Protein AF-A0A3A0F6T2-F1 (afdb_monomer_lite)

Foldseek 3Di:
DPPPPPVVVPPVVVVVVVVVVVVVVVVVVVVVVVPPDDDDDDPDPPPDPPDDDDPDPDPPPFDKDFLVVLLVVLVVLLVVLLVLLVVLQDFPPPPPDDDPVRVVVSVLSVLLSVLLNVLSVVLNVLLCVLSVQFGIDGPVLSVLSVVLSVLSSVQSVLSSVCSVPLALVSLLVNLVSSLVSLVSSLVSLVVVLVVCVRGHPPCSVVSVVSSVPSVPRNVQSVVLNVVSVVPSVVSSVSSVVCVVVVVVVVD

Secondary structure (DSSP, 8-state):
--SSSSTTHHHHHHHHHHHHHHHHHHHHHHHHTTSS-S-PPP-------S--PPPPPPP-----EEHHHHHHHHHHHHHHHHHHGGGG--PPTT-SS--GGGHHHHHHHHHHHHHHHHHHHHHHHHHHHHHTTB-EE-HHHHHHHHHHHHHHHHTHHHHHHHHHH-SHHHHHHHHHHHHHHHHHHHHHHHHHHT-GGGBPTT-HHHHHHHTTSTTHHHHHHHHHHHHHHH-HHHHHHHHTTHHHHHHHTT-

Structure (mmCIF, N/CA/C/O backbone):
data_AF-A0A3A0F6T2-F1
#
_entry.id   AF-A0A3A0F6T2-F1
#
loop_
_atom_site.group_PDB
_atom_site.id
_atom_site.type_symbol
_atom_site.label_atom_id
_atom_site.label_alt_id
_atom_site.label_comp_id
_atom_site.label_asym_id
_atom_site.label_entity_id
_atom_site.label_seq_id
_atom_site.pdbx_PDB_ins_code
_atom_site.Cartn_x
_atom_site.Cartn_y
_atom_site.Cartn_z
_atom_site.occupancy
_atom_site.B_iso_or_equiv
_atom_site.auth_seq_id
_atom_site.auth_comp_id
_atom_site.auth_asym_id
_atom_site.auth_atom_id
_atom_site.pdbx_PDB_model_num
ATOM 1 N N . MET A 1 1 ? 4.138 67.083 35.330 1.00 52.91 1 MET A N 1
ATOM 2 C CA . MET A 1 1 ? 2.897 66.978 36.136 1.00 52.91 1 MET A CA 1
ATOM 3 C C . MET A 1 1 ? 2.187 65.631 35.894 1.00 52.91 1 MET A C 1
ATOM 5 O O . MET A 1 1 ? 1.006 65.607 35.595 1.00 52.91 1 MET A O 1
ATOM 9 N N . ALA A 1 2 ? 2.902 64.498 36.003 1.00 49.00 2 ALA A N 1
ATOM 10 C CA . ALA A 1 2 ? 2.393 63.163 35.625 1.00 49.00 2 ALA A CA 1
ATOM 11 C C . ALA A 1 2 ? 2.736 62.047 36.641 1.00 49.00 2 ALA A C 1
ATOM 13 O O . ALA A 1 2 ? 2.619 60.867 36.338 1.00 49.00 2 ALA A O 1
ATOM 14 N N . LEU A 1 3 ? 3.152 62.411 37.862 1.00 49.50 3 LEU A N 1
ATOM 15 C CA . LEU A 1 3 ? 3.566 61.460 38.909 1.00 49.50 3 LEU A CA 1
ATOM 16 C C . LEU A 1 3 ? 2.635 61.427 40.136 1.00 49.50 3 LEU A C 1
ATOM 18 O O . LEU A 1 3 ? 2.851 60.635 41.047 1.00 49.50 3 LEU A O 1
ATOM 22 N N . HIS A 1 4 ? 1.557 62.221 40.146 1.00 48.72 4 HIS A N 1
ATOM 23 C CA . HIS A 1 4 ? 0.607 62.279 41.269 1.00 48.72 4 HIS A CA 1
ATOM 24 C C . HIS A 1 4 ? -0.687 61.463 41.064 1.00 48.72 4 HIS A C 1
ATOM 26 O O . HIS A 1 4 ? -1.431 61.261 42.021 1.00 48.72 4 HIS A O 1
ATOM 32 N N . LEU A 1 5 ? -0.945 60.936 39.856 1.00 48.94 5 LEU A N 1
ATOM 33 C CA . LEU A 1 5 ? -2.201 60.238 39.520 1.00 48.94 5 LEU A CA 1
ATOM 34 C C . LEU A 1 5 ? -2.159 58.703 39.653 1.00 48.94 5 LEU A C 1
ATOM 36 O O . LEU A 1 5 ? -3.209 58.074 39.731 1.00 48.94 5 LEU A O 1
ATOM 40 N N . VAL A 1 6 ? -0.982 58.079 39.775 1.00 52.00 6 VAL A N 1
ATOM 41 C CA . VAL A 1 6 ? -0.875 56.605 39.904 1.00 52.00 6 VAL A CA 1
ATOM 42 C C . VAL A 1 6 ? -1.086 56.124 41.352 1.00 52.00 6 VAL A C 1
ATOM 44 O O . VAL A 1 6 ? -1.427 54.967 41.595 1.00 52.00 6 VAL A O 1
ATOM 47 N N . ARG A 1 7 ? -0.957 57.010 42.349 1.00 49.19 7 ARG A N 1
ATOM 48 C CA . ARG A 1 7 ? -0.995 56.627 43.774 1.00 49.19 7 ARG A CA 1
ATOM 49 C C . ARG A 1 7 ? -2.408 56.484 44.362 1.00 49.19 7 ARG A C 1
ATOM 51 O O . ARG A 1 7 ? -2.554 55.849 45.402 1.00 49.19 7 ARG A O 1
ATOM 58 N N . LEU A 1 8 ? -3.443 57.007 43.696 1.00 52.34 8 LEU A N 1
ATOM 59 C CA . LEU A 1 8 ? -4.833 56.968 44.186 1.00 52.34 8 LEU A CA 1
ATOM 60 C C . LEU A 1 8 ? -5.639 55.755 43.685 1.00 52.34 8 LEU A C 1
ATOM 62 O O . LEU A 1 8 ? -6.598 55.353 44.341 1.00 52.34 8 LEU A O 1
ATOM 66 N N . ALA A 1 9 ? -5.214 55.096 42.601 1.00 53.22 9 ALA A N 1
ATOM 67 C CA . ALA A 1 9 ? -5.887 53.898 42.083 1.00 53.22 9 ALA A CA 1
ATOM 68 C C . ALA A 1 9 ? -5.586 52.620 42.903 1.00 53.22 9 ALA A C 1
ATOM 70 O O . ALA A 1 9 ? -6.411 51.714 42.972 1.00 53.22 9 ALA A O 1
ATOM 71 N N . GLY A 1 10 ? -4.439 52.550 43.592 1.00 49.75 10 GLY A N 1
ATOM 72 C CA . GLY A 1 10 ? -4.011 51.347 44.329 1.00 49.75 10 GLY A CA 1
ATOM 73 C C . GLY A 1 10 ? -4.635 51.150 45.721 1.00 49.75 10 GLY A C 1
ATOM 74 O O . GLY A 1 10 ? -4.514 50.068 46.302 1.00 49.75 10 GLY A O 1
ATOM 75 N N . ALA A 1 11 ? -5.289 52.170 46.285 1.00 57.91 11 ALA A N 1
ATOM 76 C CA . ALA A 1 11 ? -5.855 52.108 47.638 1.00 57.91 11 ALA A CA 1
ATOM 77 C C . ALA A 1 11 ? -7.234 51.415 47.680 1.00 57.91 11 ALA A C 1
ATOM 79 O O . ALA A 1 11 ? -7.534 50.690 48.633 1.00 57.91 11 ALA A O 1
ATOM 80 N N . GLY A 1 12 ? -8.045 51.571 46.626 1.00 58.53 12 GLY A N 1
ATOM 81 C CA . GLY A 1 12 ? -9.390 50.987 46.538 1.00 58.53 12 GLY A CA 1
ATOM 82 C C . GLY A 1 12 ? -9.394 49.458 46.427 1.00 58.53 12 GLY A C 1
ATOM 83 O O . GLY A 1 12 ? -10.209 48.788 47.068 1.00 58.53 12 GLY A O 1
ATOM 84 N N . ASP A 1 13 ? -8.438 48.887 45.692 1.00 60.78 13 ASP A N 1
ATOM 85 C CA . ASP A 1 13 ? -8.367 47.436 45.470 1.00 60.78 13 ASP A CA 1
ATOM 86 C C . ASP A 1 13 ? -7.924 46.655 46.710 1.00 60.78 13 ASP A C 1
ATOM 88 O O . ASP A 1 13 ? -8.434 45.566 46.994 1.00 60.78 13 ASP A O 1
ATOM 92 N N . ARG A 1 14 ? -7.045 47.239 47.532 1.00 62.28 14 ARG A N 1
ATOM 93 C CA . ARG A 1 14 ? -6.587 46.605 48.779 1.00 62.28 14 ARG A CA 1
ATOM 94 C C . ARG A 1 14 ? -7.701 46.524 49.828 1.00 62.28 14 ARG A C 1
ATOM 96 O O . ARG A 1 14 ? -7.760 45.549 50.582 1.00 62.28 14 ARG A O 1
ATOM 103 N N . ALA A 1 15 ? -8.617 47.495 49.852 1.00 64.25 15 ALA A N 1
ATOM 104 C CA . ALA A 1 15 ? -9.786 47.472 50.731 1.00 64.25 15 ALA A CA 1
ATOM 105 C C . ALA A 1 15 ? -10.807 46.400 50.301 1.00 64.25 15 ALA A C 1
ATOM 107 O O . ALA A 1 15 ? -11.293 45.629 51.136 1.00 64.25 15 ALA A O 1
ATOM 108 N N . ARG A 1 16 ? -11.065 46.273 48.990 1.00 64.69 16 ARG A N 1
ATOM 109 C CA . ARG A 1 16 ? -11.985 45.265 48.428 1.00 64.69 16 ARG A CA 1
ATOM 110 C C . ARG A 1 16 ? -11.464 43.833 48.608 1.00 64.69 16 ARG A C 1
ATOM 112 O O . ARG A 1 16 ? -12.246 42.936 48.935 1.00 64.69 16 ARG A O 1
ATOM 119 N N . ALA A 1 17 ? -10.151 43.619 48.494 1.00 66.56 17 ALA A N 1
ATOM 120 C CA . ALA A 1 17 ? -9.524 42.319 48.742 1.00 66.56 17 ALA A CA 1
ATOM 121 C C . ALA A 1 17 ? -9.653 41.870 50.214 1.00 66.56 17 ALA A C 1
ATOM 123 O O . ALA A 1 17 ? -10.010 40.720 50.490 1.00 66.56 17 ALA A O 1
ATOM 124 N N . ARG A 1 18 ? -9.450 42.787 51.174 1.00 66.62 18 ARG A N 1
ATOM 125 C CA . ARG A 1 18 ? -9.579 42.493 52.616 1.00 66.62 18 ARG A CA 1
ATOM 126 C C . ARG A 1 18 ? -11.023 42.185 53.035 1.00 66.62 18 ARG A C 1
ATOM 128 O O . ARG A 1 18 ? -11.233 41.310 53.878 1.00 66.62 18 ARG A O 1
ATOM 135 N N . ALA A 1 19 ? -12.017 42.831 52.421 1.00 67.25 19 ALA A N 1
ATOM 136 C CA . ALA A 1 19 ? -13.433 42.546 52.671 1.00 67.25 19 ALA A CA 1
ATOM 137 C C . ALA A 1 19 ? -13.846 41.141 52.185 1.00 67.25 19 ALA A C 1
ATOM 139 O O . ALA A 1 19 ? -14.509 40.399 52.916 1.00 67.25 19 ALA A O 1
ATOM 140 N N . ARG A 1 20 ? -13.386 40.724 50.994 1.00 67.69 20 ARG A N 1
ATOM 141 C CA . ARG A 1 20 ? -13.663 39.383 50.439 1.00 67.69 20 ARG A CA 1
ATOM 142 C C . ARG A 1 20 ? -13.011 38.258 51.252 1.00 67.69 20 ARG A C 1
ATOM 144 O O . ARG A 1 20 ? -13.620 37.201 51.420 1.00 67.69 20 ARG A O 1
ATOM 151 N N . ALA A 1 21 ? -11.822 38.491 51.812 1.00 65.81 21 ALA A N 1
ATOM 152 C CA . ALA A 1 21 ? -11.154 37.523 52.683 1.00 65.81 21 ALA A CA 1
ATOM 153 C C . ALA A 1 21 ? -11.940 37.277 53.987 1.00 65.81 21 ALA A C 1
ATOM 155 O O . ALA A 1 21 ? -12.183 36.127 54.345 1.00 65.81 21 ALA A O 1
ATOM 156 N N . ARG A 1 22 ? -12.430 38.337 54.651 1.00 64.44 22 ARG A N 1
ATOM 157 C CA . ARG A 1 22 ? -13.207 38.218 55.904 1.00 64.44 22 ARG A CA 1
ATOM 158 C C . ARG A 1 22 ? -14.565 37.523 55.715 1.00 64.44 22 ARG A C 1
ATOM 160 O O . ARG A 1 22 ? -15.012 36.809 56.615 1.00 64.44 22 ARG A O 1
ATOM 167 N N . ALA A 1 23 ? -15.202 37.681 54.553 1.00 62.81 23 ALA A N 1
ATOM 168 C CA . ALA A 1 23 ? -16.460 37.001 54.231 1.00 62.81 23 ALA A CA 1
ATOM 169 C C . ALA A 1 23 ? -16.285 35.475 54.075 1.00 62.81 23 ALA A C 1
ATOM 171 O O . ALA A 1 23 ? -17.103 34.702 54.579 1.00 62.81 23 ALA A O 1
ATOM 172 N N . ARG A 1 24 ? -15.182 35.026 53.454 1.00 62.09 24 ARG A N 1
ATOM 173 C CA . ARG A 1 24 ? -14.882 33.592 53.279 1.00 62.09 24 ARG A CA 1
ATOM 174 C C . ARG A 1 24 ? -14.606 32.881 54.607 1.00 62.09 24 ARG A C 1
ATOM 176 O O . ARG A 1 24 ? -15.067 31.756 54.798 1.00 62.09 24 ARG A O 1
ATOM 183 N N . THR A 1 25 ? -13.937 33.538 55.556 1.00 61.03 25 THR A N 1
ATOM 184 C CA . THR A 1 25 ? -13.647 32.942 56.873 1.00 61.03 25 THR A CA 1
ATOM 185 C C . THR A 1 25 ? -14.914 32.750 57.714 1.00 61.03 25 THR A C 1
ATOM 187 O O . THR A 1 25 ? -15.074 31.714 58.360 1.00 61.03 25 THR A O 1
ATOM 190 N N . ARG A 1 26 ? -15.873 33.691 57.654 1.00 59.75 26 ARG A N 1
ATOM 191 C CA . ARG A 1 26 ? -17.167 33.566 58.357 1.00 59.75 26 ARG A CA 1
ATOM 192 C C . ARG A 1 26 ? -18.073 32.476 57.771 1.00 59.75 26 ARG A C 1
ATOM 194 O O . ARG A 1 26 ? -18.773 31.810 58.531 1.00 59.75 26 ARG A O 1
ATOM 201 N N . ALA A 1 27 ? -18.035 32.246 56.456 1.00 59.31 27 ALA A N 1
ATOM 202 C CA . ALA A 1 27 ? -18.798 31.167 55.822 1.00 59.31 27 ALA A CA 1
ATOM 203 C C . ALA A 1 27 ? -18.292 29.771 56.239 1.00 59.31 27 ALA A C 1
ATOM 205 O O . ALA A 1 27 ? -19.091 28.874 56.506 1.00 59.31 27 ALA A O 1
ATOM 206 N N . ARG A 1 28 ? -16.969 29.600 56.386 1.00 59.38 28 ARG A N 1
ATOM 207 C CA . ARG A 1 28 ? -16.362 28.313 56.773 1.00 59.38 28 ARG A CA 1
ATOM 208 C C . ARG A 1 28 ? -16.663 27.921 58.228 1.00 59.38 28 ARG A C 1
ATOM 210 O O . ARG A 1 28 ? -16.891 26.747 58.500 1.00 59.38 28 ARG A O 1
ATOM 217 N N . ALA A 1 29 ? -16.753 28.895 59.138 1.00 58.38 29 ALA A N 1
ATOM 218 C CA . ALA A 1 29 ? -17.075 28.653 60.550 1.00 58.38 29 ALA A CA 1
ATOM 219 C C . ALA A 1 29 ? -18.547 28.252 60.795 1.00 58.38 29 ALA A C 1
ATOM 221 O O . ALA A 1 29 ? -18.841 27.540 61.753 1.00 58.38 29 ALA A O 1
ATOM 222 N N . ARG A 1 30 ? -19.484 28.662 59.924 1.00 57.72 30 ARG A N 1
ATOM 223 C CA . ARG A 1 30 ? -20.902 28.258 60.020 1.00 57.72 30 ARG A CA 1
ATOM 224 C C . ARG A 1 30 ? -21.173 26.852 59.468 1.00 57.72 30 ARG A C 1
ATOM 226 O O . ARG A 1 30 ? -22.109 26.204 59.926 1.00 57.72 30 ARG A O 1
ATOM 233 N N . GLY A 1 31 ? -20.351 26.358 58.539 1.00 52.03 31 GLY A N 1
ATOM 234 C CA . GLY A 1 31 ? -20.504 25.017 57.960 1.00 52.03 31 GLY A CA 1
ATOM 235 C C . GLY A 1 31 ? -20.106 23.870 58.898 1.00 52.03 31 GLY A C 1
ATOM 236 O O . GLY A 1 31 ? -20.715 22.803 58.839 1.00 52.03 31 GLY A O 1
ATOM 237 N N . SER A 1 32 ? -19.132 24.075 59.796 1.00 54.75 32 SER A N 1
ATOM 238 C CA . SER A 1 32 ? -18.642 22.993 60.669 1.00 54.75 32 SER A CA 1
ATOM 239 C C . SER A 1 32 ? -19.567 22.685 61.852 1.00 54.75 32 SER A C 1
ATOM 241 O O . SER A 1 32 ? -19.642 21.535 62.274 1.00 54.75 32 SER A O 1
ATOM 243 N N . ARG A 1 33 ? -20.347 23.661 62.342 1.00 51.59 33 ARG A N 1
ATOM 244 C CA . ARG A 1 33 ? -21.292 23.449 63.458 1.00 51.59 33 ARG A CA 1
ATOM 245 C C . ARG A 1 33 ? -22.552 22.664 63.085 1.00 51.59 33 ARG A C 1
ATOM 247 O O . ARG A 1 33 ? -23.236 22.176 63.975 1.00 51.59 33 ARG A O 1
ATOM 254 N N . ARG A 1 34 ? -22.857 22.497 61.794 1.00 49.28 34 ARG A N 1
ATOM 255 C CA . ARG A 1 34 ? -24.075 21.802 61.336 1.00 49.28 34 ARG A CA 1
ATOM 256 C C . ARG A 1 34 ? -23.876 20.302 61.070 1.00 49.28 34 ARG A C 1
ATOM 258 O O . ARG A 1 34 ? -24.839 19.612 60.764 1.00 49.28 34 ARG A O 1
ATOM 265 N N . ARG A 1 35 ? -22.645 19.786 61.199 1.00 50.16 35 ARG A N 1
ATOM 266 C CA . ARG A 1 35 ? -22.299 18.370 60.954 1.00 50.16 35 ARG A CA 1
ATOM 267 C C . ARG A 1 35 ? -22.269 17.486 62.209 1.00 50.16 35 ARG A C 1
ATOM 269 O O . ARG A 1 35 ? -22.057 16.291 62.076 1.00 50.16 35 ARG A O 1
ATOM 276 N N . ALA A 1 36 ? -22.506 18.045 63.396 1.00 50.16 36 ALA A N 1
ATOM 277 C CA . ALA A 1 36 ? -22.419 17.324 64.672 1.00 50.16 36 ALA A CA 1
ATOM 278 C C . ALA A 1 36 ? -23.773 16.815 65.220 1.00 50.16 36 ALA A C 1
ATOM 280 O O . ALA A 1 36 ? -23.847 16.424 66.377 1.00 50.16 36 ALA A O 1
ATOM 281 N N . ALA A 1 37 ? -24.848 16.825 64.420 1.00 52.50 37 ALA A N 1
ATOM 282 C CA . ALA A 1 37 ? -26.204 16.511 64.891 1.00 52.50 37 ALA A CA 1
ATOM 283 C C . ALA A 1 37 ? -26.952 15.496 64.005 1.00 52.50 37 ALA A C 1
ATOM 285 O O . ALA A 1 37 ? -28.146 15.657 63.763 1.00 52.50 37 ALA A O 1
ATOM 286 N N . HIS A 1 38 ? -26.271 14.466 63.491 1.00 51.91 38 HIS A N 1
ATOM 287 C CA . HIS A 1 38 ? -26.922 13.348 62.794 1.00 51.91 38 HIS A CA 1
ATOM 288 C C . HIS A 1 38 ? -26.363 12.000 63.262 1.00 51.91 38 HIS A C 1
ATOM 290 O O . HIS A 1 38 ? -25.255 11.624 62.899 1.00 51.91 38 HIS A O 1
ATOM 296 N N . GLY A 1 39 ? -27.176 11.331 64.088 1.00 46.25 39 GLY A N 1
ATOM 297 C CA . GLY A 1 39 ? -27.385 9.883 64.178 1.00 46.25 39 GLY A CA 1
ATOM 298 C C . GLY A 1 39 ? -26.174 8.958 64.077 1.00 46.25 39 GLY A C 1
ATOM 299 O O . GLY A 1 39 ? -25.655 8.711 62.993 1.00 46.25 39 GLY A O 1
ATOM 300 N N . ALA A 1 40 ? -25.826 8.332 65.201 1.00 54.12 40 ALA A N 1
ATOM 301 C CA . ALA A 1 40 ? -25.039 7.105 65.215 1.00 54.12 40 ALA A CA 1
ATOM 302 C C . ALA A 1 40 ? -25.705 6.024 64.329 1.00 54.12 40 ALA A C 1
ATOM 304 O O . ALA A 1 40 ? -26.926 5.846 64.407 1.00 54.12 40 ALA A O 1
ATOM 305 N N . PRO A 1 41 ? -24.953 5.285 63.495 1.00 53.91 41 PRO A N 1
ATOM 306 C CA . PRO A 1 41 ? -25.528 4.223 62.688 1.00 53.91 41 PRO A CA 1
ATOM 307 C C . PRO A 1 41 ? -25.744 2.973 63.547 1.00 53.91 41 PRO A C 1
ATOM 309 O O . PRO A 1 41 ? -24.805 2.369 64.061 1.00 53.91 41 PRO A O 1
ATOM 312 N N . VAL A 1 42 ? -27.009 2.576 63.677 1.00 61.34 42 VAL A N 1
ATOM 313 C CA . VAL A 1 42 ? -27.426 1.272 64.200 1.00 61.34 42 VAL A CA 1
ATOM 314 C C . VAL A 1 42 ? -26.837 0.181 63.299 1.00 61.34 42 VAL A C 1
ATOM 316 O O . VAL A 1 42 ? -27.156 0.105 62.110 1.00 61.34 42 VAL A O 1
ATOM 319 N N . LEU A 1 43 ? -25.980 -0.671 63.864 1.00 56.97 43 LEU A N 1
ATOM 320 C CA . LEU A 1 43 ? -25.466 -1.888 63.233 1.00 56.97 43 LEU A CA 1
ATOM 321 C C . LEU A 1 43 ? -26.625 -2.869 62.998 1.00 56.97 43 LEU A C 1
ATOM 323 O O . LEU A 1 43 ? -26.915 -3.741 63.813 1.00 56.97 43 LEU A O 1
ATOM 327 N N . ARG A 1 44 ? -27.309 -2.731 61.859 1.00 53.38 44 ARG A N 1
ATOM 328 C CA . ARG A 1 44 ? -28.185 -3.780 61.328 1.00 53.38 44 ARG A CA 1
ATOM 329 C C . ARG A 1 44 ? -27.303 -4.927 60.844 1.00 53.38 44 ARG A C 1
ATOM 331 O O . ARG A 1 44 ? -26.750 -4.871 59.747 1.00 53.38 44 ARG A O 1
ATOM 338 N N . SER A 1 45 ? -27.198 -5.964 61.671 1.00 53.84 45 SER A N 1
ATOM 339 C CA . SER A 1 45 ? -26.761 -7.297 61.258 1.00 53.84 45 SER A CA 1
ATOM 340 C C . SER A 1 45 ? -27.649 -7.762 60.100 1.00 53.84 45 SER A C 1
ATOM 342 O O . SER A 1 45 ? -28.789 -8.183 60.289 1.00 53.84 45 SER A O 1
ATOM 344 N N . ARG A 1 46 ? -27.161 -7.585 58.869 1.00 57.72 46 ARG A N 1
ATOM 345 C CA . ARG A 1 46 ? -27.744 -8.208 57.684 1.00 57.72 46 ARG A CA 1
ATOM 346 C C . ARG A 1 46 ? -27.288 -9.659 57.690 1.00 57.72 46 ARG A C 1
ATOM 348 O O . ARG A 1 46 ? -26.155 -9.951 57.316 1.00 57.72 46 ARG A O 1
ATOM 355 N N . SER A 1 47 ? -28.180 -10.549 58.098 1.00 57.31 47 SER A N 1
ATOM 356 C CA . SER A 1 47 ? -28.124 -11.970 57.775 1.00 57.31 47 SER A CA 1
ATOM 357 C C . SER A 1 47 ? -27.970 -12.116 56.257 1.00 57.31 47 SER A C 1
ATOM 359 O O . SER A 1 47 ? -28.900 -11.893 55.483 1.00 57.31 47 SER A O 1
ATOM 361 N N . ARG A 1 48 ? -26.741 -12.409 55.823 1.00 58.69 48 ARG A N 1
ATOM 362 C CA . ARG A 1 48 ? -26.410 -12.763 54.441 1.00 58.69 48 ARG A CA 1
ATOM 363 C C . ARG A 1 48 ? -27.153 -14.065 54.110 1.00 58.69 48 ARG A C 1
ATOM 365 O O . ARG A 1 48 ? -26.916 -15.049 54.808 1.00 58.69 48 ARG A O 1
ATOM 372 N N . PRO A 1 49 ? -28.015 -14.121 53.081 1.00 56.44 49 PRO A N 1
ATOM 373 C CA . PRO A 1 49 ? -28.533 -15.399 52.618 1.00 56.44 49 PRO A CA 1
ATOM 374 C C . PRO A 1 49 ? -27.355 -16.239 52.111 1.00 56.44 49 PRO A C 1
ATOM 376 O O . PRO A 1 49 ? -26.640 -15.845 51.191 1.00 56.44 49 PRO A O 1
ATOM 379 N N . MET A 1 50 ? -27.142 -17.390 52.745 1.00 61.41 50 MET A N 1
ATOM 380 C CA . MET A 1 50 ? -26.029 -18.319 52.507 1.00 61.41 50 MET A CA 1
ATOM 381 C C . MET A 1 50 ? -26.228 -19.177 51.241 1.00 61.41 50 MET A C 1
ATOM 383 O O . MET A 1 50 ? -25.733 -20.293 51.161 1.00 61.41 50 MET A O 1
ATOM 387 N N . ASN A 1 51 ? -26.971 -18.660 50.256 1.00 63.00 51 ASN A N 1
ATOM 388 C CA . ASN A 1 51 ? -27.323 -19.365 49.022 1.00 63.00 51 ASN A CA 1
ATOM 389 C C . ASN A 1 51 ? -27.210 -18.461 47.782 1.00 63.00 51 ASN A C 1
ATOM 391 O O . ASN A 1 51 ? -28.074 -18.456 46.909 1.00 63.00 51 ASN A O 1
ATOM 395 N N . ALA A 1 52 ? -26.162 -17.639 47.722 1.00 62.59 52 ALA A N 1
ATOM 396 C CA . ALA A 1 52 ? -25.730 -17.081 46.450 1.00 62.59 52 ALA A CA 1
ATOM 397 C C . ALA A 1 52 ? -24.754 -18.086 45.839 1.00 62.59 52 ALA A C 1
ATOM 399 O O . ALA A 1 52 ? -23.617 -18.197 46.300 1.00 62.59 52 ALA A O 1
ATOM 400 N N . SER A 1 53 ? -25.202 -18.836 44.829 1.00 69.69 53 SER A N 1
ATOM 401 C CA . SER A 1 53 ? -24.289 -19.539 43.930 1.00 69.69 53 SER 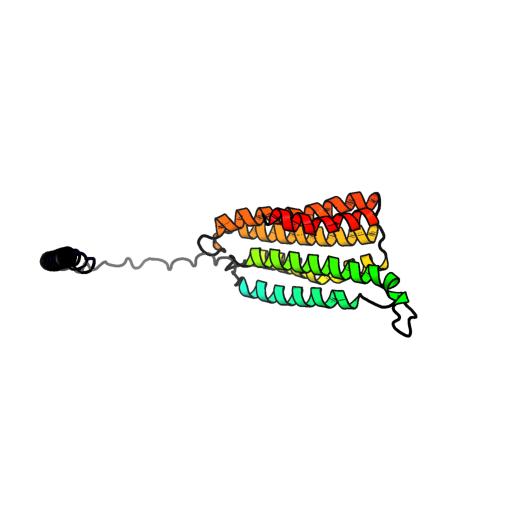A CA 1
ATOM 402 C C . SER A 1 53 ? -23.184 -18.563 43.500 1.00 69.69 53 SER A C 1
ATOM 404 O O . SER A 1 53 ? -23.493 -17.387 43.256 1.00 69.69 53 SER A O 1
ATOM 406 N N . PRO A 1 54 ? -21.906 -18.987 43.444 1.00 69.62 54 PRO A N 1
ATOM 407 C CA . PRO A 1 54 ? -20.847 -18.122 42.944 1.00 69.62 54 PRO A CA 1
ATOM 408 C C . PRO A 1 54 ? -21.287 -17.574 41.581 1.00 69.62 54 PRO A C 1
ATOM 410 O O . PRO A 1 54 ? -21.841 -18.340 40.786 1.00 69.62 54 PRO A O 1
ATOM 413 N N . PRO A 1 55 ? -21.126 -16.262 41.320 1.00 67.06 55 PRO A N 1
ATOM 414 C CA . PRO A 1 55 ? -21.501 -15.696 40.036 1.00 67.06 55 PRO A CA 1
ATOM 415 C C . PRO A 1 55 ? -20.833 -16.533 38.951 1.00 67.06 55 PRO A C 1
ATOM 417 O O . PRO A 1 55 ? -19.611 -16.685 38.964 1.00 67.06 55 PRO A O 1
ATOM 420 N N . HIS A 1 56 ? -21.642 -17.117 38.062 1.00 62.62 56 HIS A N 1
ATOM 421 C CA . HIS A 1 56 ? -21.133 -17.849 36.911 1.00 62.62 56 HIS A CA 1
ATOM 422 C C . HIS A 1 56 ? -20.056 -16.985 36.246 1.00 62.62 56 HIS A C 1
ATOM 424 O O . HIS A 1 56 ? -20.320 -15.792 36.026 1.00 62.62 56 HIS A O 1
ATOM 430 N N . PRO A 1 57 ? -18.849 -17.521 35.975 1.00 65.56 57 PRO A N 1
ATOM 431 C CA . PRO A 1 57 ? -17.851 -16.783 35.223 1.00 65.56 57 PRO A CA 1
ATOM 432 C C . PRO A 1 57 ? -18.535 -16.293 33.950 1.00 65.56 57 PRO A C 1
ATOM 434 O O . PRO A 1 57 ? -19.088 -17.084 33.182 1.00 65.56 57 PRO A O 1
ATOM 437 N N . ARG A 1 58 ? -18.611 -14.964 33.798 1.00 60.38 58 ARG A N 1
ATOM 438 C CA . ARG A 1 58 ? -19.137 -14.348 32.578 1.00 60.38 58 ARG A CA 1
ATOM 439 C C . ARG A 1 58 ? -18.384 -14.999 31.421 1.00 60.38 58 ARG A C 1
ATOM 441 O O . ARG A 1 58 ? -17.173 -15.158 31.582 1.00 60.38 58 ARG A O 1
ATOM 448 N N . PRO A 1 59 ? -19.058 -15.381 30.319 1.00 55.19 59 PRO A N 1
ATOM 449 C CA . PRO A 1 59 ? -18.386 -15.997 29.183 1.00 55.19 59 PRO A CA 1
ATOM 450 C C . PRO A 1 59 ? -17.149 -15.164 28.884 1.00 55.19 59 PRO A C 1
ATOM 452 O O . PRO A 1 59 ? -17.271 -13.953 28.675 1.00 55.19 59 PRO A O 1
ATOM 455 N N . GLU A 1 60 ? -15.978 -15.787 29.021 1.00 60.72 60 GLU A N 1
ATOM 456 C CA . GLU A 1 60 ? -14.698 -15.121 28.839 1.00 60.72 60 GLU A CA 1
ATOM 457 C C . GLU A 1 60 ? -14.764 -14.440 27.474 1.00 60.72 60 GLU A C 1
ATOM 459 O O . GLU A 1 60 ? -14.914 -15.091 26.437 1.00 60.72 60 GLU A O 1
ATOM 464 N N . GLY A 1 61 ? -14.801 -13.104 27.482 1.00 63.31 61 GLY A N 1
ATOM 465 C CA . GLY A 1 61 ? -14.799 -12.333 26.248 1.00 63.31 61 GLY A CA 1
ATOM 466 C C . GLY A 1 61 ? -13.605 -12.779 25.411 1.00 63.31 61 GLY A C 1
ATOM 467 O O . GLY A 1 61 ? -12.573 -13.157 25.968 1.00 63.31 61 GLY A O 1
ATOM 468 N N . ARG A 1 62 ? -13.749 -12.769 24.079 1.00 71.19 62 ARG A N 1
ATOM 469 C CA . ARG A 1 62 ? -12.661 -13.159 23.167 1.00 71.19 62 ARG A CA 1
ATOM 470 C C . ARG A 1 62 ? -11.337 -12.537 23.631 1.00 71.19 62 ARG A C 1
ATOM 472 O O . ARG A 1 62 ? -11.351 -11.353 23.974 1.00 71.19 62 ARG A O 1
ATOM 479 N N . PRO A 1 63 ? -10.221 -13.288 23.622 1.00 73.31 63 PRO A N 1
ATOM 480 C CA . PRO A 1 63 ? -8.940 -12.754 24.056 1.00 73.31 63 PRO A CA 1
ATOM 481 C C . PRO A 1 63 ? -8.620 -11.489 23.257 1.00 73.31 63 PRO A C 1
ATOM 483 O O . PRO A 1 63 ? -8.648 -11.491 22.023 1.00 73.31 63 PRO A O 1
ATOM 486 N N . LEU A 1 64 ? -8.381 -10.402 23.989 1.00 83.88 64 LEU A N 1
ATOM 487 C CA . LEU A 1 64 ? -8.010 -9.106 23.444 1.00 83.88 64 LEU A CA 1
ATOM 488 C C . LEU A 1 64 ? -6.501 -8.918 23.592 1.00 83.88 64 LEU A C 1
ATOM 490 O O . LEU A 1 64 ? -5.935 -9.166 24.655 1.00 83.88 64 LEU A O 1
ATOM 494 N N . PHE A 1 65 ? -5.868 -8.451 22.527 1.00 89.50 65 PHE A N 1
ATOM 495 C CA . PHE A 1 65 ? -4.437 -8.200 22.430 1.00 89.50 65 PHE A CA 1
ATOM 496 C C . PHE A 1 65 ? -4.170 -6.695 22.412 1.00 89.50 65 PHE A C 1
ATOM 498 O O . PHE A 1 65 ? -4.971 -5.934 21.871 1.00 89.50 65 PHE A O 1
ATOM 505 N N . GLY A 1 66 ? -3.045 -6.264 22.986 1.00 90.69 66 GLY A N 1
ATOM 506 C CA . GLY A 1 66 ? -2.622 -4.862 22.945 1.00 90.69 66 GLY A CA 1
ATOM 507 C C . GLY A 1 66 ? -2.298 -4.423 21.518 1.00 90.69 66 GLY A C 1
ATOM 508 O O . GLY A 1 66 ? -1.522 -5.084 20.817 1.00 90.69 66 GLY A O 1
ATOM 509 N N . ALA A 1 67 ? -2.892 -3.312 21.081 1.00 93.50 67 ALA A N 1
ATOM 510 C CA . ALA A 1 67 ? -2.664 -2.767 19.744 1.00 93.50 67 ALA A CA 1
ATOM 511 C C . ALA A 1 67 ? -1.201 -2.334 19.528 1.00 93.50 67 ALA A C 1
ATOM 513 O O . ALA A 1 67 ? -0.727 -2.342 18.389 1.00 93.50 67 ALA A O 1
ATOM 514 N N . GLU A 1 68 ? -0.448 -2.038 20.599 1.00 93.69 68 GLU A N 1
ATOM 515 C CA . GLU A 1 68 ? 0.956 -1.632 20.497 1.00 93.69 68 GLU A CA 1
ATOM 516 C C . GLU A 1 68 ? 1.853 -2.710 19.874 1.00 93.69 68 GLU A C 1
ATOM 518 O O . GLU A 1 68 ? 2.769 -2.394 19.118 1.00 93.69 68 GLU A O 1
ATOM 523 N N . ARG A 1 69 ? 1.565 -3.995 20.122 1.00 93.62 69 ARG A N 1
ATOM 524 C CA . ARG A 1 69 ? 2.346 -5.103 19.547 1.00 93.62 69 ARG A CA 1
ATOM 525 C C . ARG A 1 69 ? 2.124 -5.227 18.045 1.00 93.62 69 ARG A C 1
ATOM 527 O O . ARG A 1 69 ? 3.069 -5.483 17.305 1.00 93.62 69 ARG A O 1
ATOM 534 N N . MET A 1 70 ? 0.884 -5.020 17.604 1.00 95.00 70 MET A N 1
ATOM 535 C CA . MET A 1 70 ? 0.539 -4.991 16.184 1.00 95.00 70 MET A CA 1
ATOM 536 C C . MET A 1 70 ? 1.214 -3.805 15.485 1.00 95.00 70 MET A C 1
ATOM 538 O O . MET A 1 70 ? 1.759 -3.970 14.395 1.00 95.00 70 MET A O 1
ATOM 542 N N . ALA A 1 71 ? 1.225 -2.629 16.122 1.00 95.62 71 ALA A N 1
ATOM 543 C CA . ALA A 1 71 ? 1.920 -1.453 15.604 1.00 95.62 71 ALA A CA 1
ATOM 544 C C . ALA A 1 71 ? 3.429 -1.709 15.455 1.00 95.62 71 ALA A C 1
ATOM 546 O O . ALA A 1 71 ? 3.965 -1.516 14.369 1.00 95.62 71 ALA A O 1
ATOM 547 N N . ALA A 1 72 ? 4.081 -2.259 16.484 1.00 96.31 72 ALA A N 1
ATOM 548 C CA . ALA A 1 72 ? 5.511 -2.568 16.445 1.00 96.31 72 ALA A CA 1
ATOM 549 C C . ALA A 1 72 ? 5.879 -3.597 15.360 1.00 96.31 72 ALA A C 1
ATOM 551 O O . ALA A 1 72 ? 6.860 -3.415 14.640 1.00 96.31 72 ALA A O 1
ATOM 552 N N . LEU A 1 73 ? 5.082 -4.664 15.205 1.00 96.88 73 LEU A N 1
ATOM 553 C CA . LEU A 1 73 ? 5.276 -5.634 14.120 1.00 96.88 73 LEU A CA 1
ATOM 554 C C . LEU A 1 73 ? 5.148 -4.962 12.751 1.00 96.88 73 LEU A C 1
ATOM 556 O O . LEU A 1 73 ? 5.945 -5.214 11.849 1.00 96.88 73 LEU A O 1
ATOM 560 N N . SER A 1 74 ? 4.146 -4.097 12.610 1.00 97.12 74 SER A N 1
ATOM 561 C CA . SER A 1 74 ? 3.907 -3.377 11.368 1.00 97.12 74 SER A CA 1
ATOM 562 C C . SER A 1 74 ? 5.075 -2.475 11.010 1.00 97.12 74 SER A C 1
ATOM 564 O O . SER A 1 74 ? 5.534 -2.529 9.876 1.00 97.12 74 SER A O 1
ATOM 566 N N . ASP A 1 75 ? 5.588 -1.697 11.964 1.00 96.94 75 ASP A N 1
ATOM 567 C CA . ASP A 1 75 ? 6.738 -0.817 11.743 1.00 96.94 75 ASP A CA 1
ATOM 568 C C . ASP A 1 75 ? 7.940 -1.607 11.209 1.00 96.94 75 ASP A C 1
ATOM 570 O O . ASP A 1 75 ? 8.533 -1.215 10.206 1.00 96.94 75 ASP A O 1
ATOM 574 N N . GLY A 1 76 ? 8.226 -2.778 11.792 1.00 97.81 76 GLY A N 1
ATOM 575 C CA . GLY A 1 76 ? 9.278 -3.671 11.302 1.00 97.81 76 GLY A CA 1
ATOM 576 C C . GLY A 1 76 ? 9.057 -4.137 9.858 1.00 97.81 76 GLY A C 1
ATOM 577 O O . GLY A 1 76 ? 9.964 -4.039 9.030 1.00 97.81 76 GLY A O 1
ATOM 578 N N . VAL A 1 77 ? 7.849 -4.605 9.527 1.00 98.31 77 VAL A N 1
ATOM 579 C CA . VAL A 1 77 ? 7.521 -5.074 8.168 1.00 98.31 77 VAL A CA 1
ATOM 580 C C . VAL A 1 77 ? 7.579 -3.934 7.150 1.00 98.31 77 VAL A C 1
ATOM 582 O O . VAL A 1 77 ? 8.144 -4.111 6.073 1.00 98.31 77 VAL A O 1
ATOM 585 N N . PHE A 1 78 ? 7.045 -2.758 7.485 1.00 97.94 78 PHE A N 1
ATOM 586 C CA . PHE A 1 78 ? 7.097 -1.579 6.622 1.00 97.94 78 PHE A CA 1
ATOM 587 C C . PHE A 1 78 ? 8.533 -1.122 6.364 1.00 97.94 78 PHE A C 1
ATOM 589 O O . PHE A 1 78 ? 8.873 -0.825 5.219 1.00 97.94 78 PHE A O 1
ATOM 596 N N . SER A 1 79 ? 9.383 -1.099 7.395 1.00 97.88 79 SER A N 1
ATOM 597 C CA . SER A 1 79 ? 10.800 -0.764 7.241 1.00 97.88 79 SER A CA 1
ATOM 598 C C . SER A 1 79 ? 11.521 -1.741 6.315 1.00 97.88 79 SER A C 1
ATOM 600 O O . SER A 1 79 ? 12.230 -1.293 5.419 1.00 97.88 79 SER A O 1
ATOM 602 N N . ILE A 1 80 ? 11.313 -3.052 6.482 1.00 98.06 80 ILE A N 1
ATOM 603 C CA . ILE A 1 80 ? 11.931 -4.069 5.618 1.00 98.06 80 ILE A CA 1
ATOM 604 C C . ILE A 1 80 ? 11.417 -3.944 4.179 1.00 98.06 80 ILE A C 1
ATOM 606 O O . ILE A 1 80 ? 12.211 -3.893 3.247 1.00 98.06 80 ILE A O 1
ATOM 610 N N . ALA A 1 81 ? 10.102 -3.846 3.972 1.00 97.81 81 ALA A N 1
ATOM 611 C CA . ALA A 1 81 ? 9.535 -3.727 2.630 1.00 97.81 81 ALA A CA 1
ATOM 612 C C . ALA A 1 81 ? 10.063 -2.483 1.896 1.00 97.81 81 ALA A C 1
ATOM 614 O O . ALA A 1 81 ? 10.424 -2.566 0.725 1.00 97.81 81 ALA A O 1
ATOM 615 N N . ALA A 1 82 ? 10.171 -1.347 2.594 1.00 95.50 82 ALA A N 1
ATOM 616 C CA . ALA A 1 82 ? 10.699 -0.110 2.027 1.00 95.50 82 ALA A CA 1
ATOM 617 C C . ALA A 1 82 ? 12.180 -0.217 1.630 1.00 95.50 82 ALA A C 1
ATOM 619 O O . ALA A 1 82 ? 12.568 0.320 0.593 1.00 95.50 82 ALA A O 1
ATOM 620 N N . THR A 1 83 ? 13.010 -0.904 2.422 1.00 96.44 83 THR A N 1
ATOM 621 C CA . THR A 1 83 ? 14.438 -1.069 2.107 1.00 96.44 83 THR A CA 1
ATOM 622 C C . THR A 1 83 ? 14.685 -2.116 1.029 1.00 96.44 83 THR A C 1
ATOM 624 O O . THR A 1 83 ? 15.626 -1.958 0.260 1.00 96.44 83 THR A O 1
ATOM 627 N N . LEU A 1 84 ? 13.836 -3.140 0.905 1.00 96.50 84 LEU A N 1
ATOM 628 C CA . LEU A 1 84 ? 13.956 -4.133 -0.166 1.00 96.50 84 LEU A CA 1
ATOM 629 C C . LEU A 1 84 ? 13.736 -3.531 -1.559 1.00 96.50 84 LEU A C 1
ATOM 631 O O . LEU A 1 84 ? 14.373 -3.982 -2.505 1.00 96.50 84 LEU A O 1
ATOM 635 N N . LEU A 1 85 ? 12.917 -2.480 -1.690 1.00 95.88 85 LEU A N 1
ATOM 636 C CA . LEU A 1 85 ? 12.661 -1.830 -2.982 1.00 95.88 85 LEU A CA 1
ATOM 637 C C . LEU A 1 85 ? 13.938 -1.344 -3.681 1.00 95.88 85 LEU A C 1
ATOM 639 O O . LEU A 1 85 ? 14.012 -1.362 -4.907 1.00 95.88 85 LEU A O 1
ATOM 643 N N . VAL A 1 86 ? 14.943 -0.886 -2.925 1.00 94.75 86 VAL A N 1
ATOM 644 C CA . VAL A 1 86 ? 16.173 -0.347 -3.527 1.00 94.75 86 VAL A CA 1
ATOM 645 C C . VAL A 1 86 ? 17.032 -1.445 -4.160 1.00 94.75 86 VAL A C 1
ATOM 647 O O . VAL A 1 86 ? 17.819 -1.161 -5.056 1.00 94.75 86 VAL A O 1
ATOM 650 N N . LEU A 1 87 ? 16.868 -2.702 -3.733 1.00 93.31 87 LEU A N 1
ATOM 651 C CA . LEU A 1 87 ? 17.658 -3.833 -4.230 1.00 93.31 87 LEU A CA 1
ATOM 652 C C . LEU A 1 87 ? 17.331 -4.193 -5.686 1.00 93.31 87 LEU A C 1
ATOM 654 O O . LEU A 1 87 ? 18.130 -4.852 -6.357 1.00 93.31 87 LEU A O 1
ATOM 658 N N . ASP A 1 88 ? 16.180 -3.747 -6.186 1.00 87.25 88 ASP A N 1
ATOM 659 C CA . ASP A 1 88 ? 15.762 -3.941 -7.576 1.00 87.25 88 ASP A CA 1
ATOM 660 C C . ASP A 1 88 ? 16.154 -2.769 -8.488 1.00 87.25 88 ASP A C 1
ATOM 662 O O . ASP A 1 88 ? 15.961 -2.836 -9.704 1.00 87.25 88 ASP A O 1
ATOM 666 N N . VAL A 1 89 ? 16.779 -1.721 -7.939 1.00 90.00 89 VAL A N 1
ATOM 667 C CA . VAL A 1 89 ? 17.420 -0.662 -8.728 1.00 90.00 89 VAL A CA 1
ATOM 668 C C . VAL A 1 89 ? 18.808 -1.138 -9.140 1.00 90.00 89 VAL A C 1
ATOM 670 O O . VAL A 1 89 ? 19.778 -1.016 -8.391 1.00 90.00 89 VAL A O 1
ATOM 673 N N . ARG A 1 90 ? 18.898 -1.719 -10.338 1.00 85.81 90 ARG A N 1
ATOM 674 C CA . ARG A 1 90 ? 20.122 -2.346 -10.849 1.00 85.81 90 ARG A CA 1
ATOM 675 C C . ARG A 1 90 ? 20.593 -1.695 -12.141 1.00 85.81 90 ARG A C 1
ATOM 677 O O . ARG A 1 90 ? 19.825 -1.081 -12.876 1.00 85.81 90 ARG A O 1
ATOM 684 N N . LEU A 1 91 ? 21.889 -1.837 -12.393 1.00 85.44 91 LEU A N 1
ATOM 685 C CA . LEU A 1 91 ? 22.498 -1.493 -13.672 1.00 85.44 91 LEU A CA 1
ATOM 686 C C . LEU A 1 91 ? 22.017 -2.451 -14.778 1.00 85.44 91 LEU A C 1
ATOM 688 O O . LEU A 1 91 ? 21.683 -3.600 -14.477 1.00 85.44 91 LEU A O 1
ATOM 692 N N . PRO A 1 92 ? 22.020 -2.013 -16.051 1.00 81.69 92 PRO A N 1
ATOM 693 C CA . PRO A 1 92 ? 21.724 -2.885 -17.182 1.00 81.69 92 PRO A CA 1
ATOM 694 C C . PRO A 1 92 ? 22.651 -4.106 -17.217 1.00 81.69 92 PRO A C 1
ATOM 696 O O . PRO A 1 92 ? 23.829 -4.015 -16.859 1.00 81.69 92 PRO A O 1
ATOM 699 N N . ALA A 1 93 ? 22.131 -5.244 -17.682 1.00 79.81 93 ALA A N 1
ATOM 700 C CA . ALA A 1 93 ? 22.918 -6.466 -17.822 1.00 79.81 93 ALA A CA 1
ATOM 701 C C . ALA A 1 93 ? 24.148 -6.233 -18.724 1.00 79.81 93 ALA A C 1
ATOM 703 O O . ALA A 1 93 ? 24.033 -5.649 -19.800 1.00 79.81 93 ALA A O 1
ATOM 704 N N . GLY A 1 94 ? 25.321 -6.692 -18.276 1.00 79.75 94 GLY A N 1
ATOM 705 C CA . GLY A 1 94 ? 26.587 -6.532 -19.004 1.00 79.75 94 GLY A CA 1
ATOM 706 C C . GLY A 1 94 ? 27.301 -5.191 -18.795 1.00 79.75 94 GLY A C 1
ATOM 707 O O . GLY A 1 94 ? 28.271 -4.910 -19.491 1.00 79.75 94 GLY A O 1
ATOM 708 N N . ALA A 1 95 ? 26.845 -4.349 -17.862 1.00 80.25 95 ALA A N 1
ATOM 709 C CA . ALA A 1 95 ? 27.595 -3.165 -17.454 1.00 80.25 95 ALA A CA 1
ATOM 710 C C . ALA A 1 95 ? 28.720 -3.539 -16.471 1.00 80.25 95 ALA A C 1
ATOM 712 O O . ALA A 1 95 ? 28.455 -3.799 -15.299 1.00 80.25 95 ALA A O 1
ATOM 713 N N . ASP A 1 96 ? 29.971 -3.512 -16.938 1.00 80.88 96 ASP A N 1
ATOM 714 C CA . ASP A 1 96 ? 31.155 -3.745 -16.091 1.00 80.88 96 ASP A CA 1
ATOM 715 C C . ASP A 1 96 ? 31.457 -2.555 -15.158 1.00 80.88 96 ASP A C 1
ATOM 717 O O . ASP A 1 96 ? 32.033 -2.712 -14.084 1.00 80.88 96 ASP A O 1
ATOM 721 N N . GLU A 1 97 ? 31.038 -1.348 -15.557 1.00 86.00 97 GLU A N 1
ATOM 722 C CA . GLU A 1 97 ? 31.231 -0.095 -14.823 1.00 86.00 97 GLU A CA 1
ATOM 723 C C . GLU A 1 97 ? 29.995 0.808 -14.938 1.00 86.00 97 GLU A C 1
ATOM 725 O O . GLU A 1 97 ? 29.341 0.861 -15.988 1.00 86.00 97 GLU A O 1
ATOM 730 N N . PHE A 1 98 ? 29.722 1.589 -13.886 1.00 86.50 98 PHE A N 1
ATOM 731 C CA . PHE A 1 98 ? 28.717 2.653 -13.931 1.00 86.50 98 PHE A CA 1
ATOM 732 C C . PHE A 1 98 ? 29.199 3.814 -14.805 1.00 86.50 98 PHE A C 1
ATOM 734 O O . PHE A 1 98 ? 30.274 4.378 -14.588 1.00 86.50 98 PHE A O 1
ATOM 7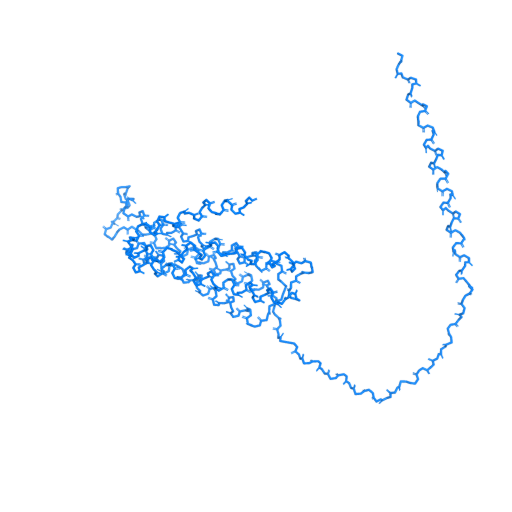41 N N . ARG A 1 99 ? 28.362 4.229 -15.758 1.00 89.44 99 ARG A N 1
ATOM 742 C CA . ARG A 1 99 ? 28.586 5.414 -16.595 1.00 89.44 99 ARG A CA 1
ATOM 743 C C . ARG A 1 99 ? 27.336 6.276 -16.601 1.00 89.44 99 ARG A C 1
ATOM 745 O O . ARG A 1 99 ? 26.237 5.762 -16.766 1.00 89.44 99 ARG A O 1
ATOM 752 N N . TRP A 1 100 ? 27.496 7.600 -16.540 1.00 90.19 100 TRP A N 1
ATOM 753 C CA . TRP A 1 100 ? 26.364 8.541 -16.587 1.00 90.19 100 TRP A CA 1
ATOM 754 C C . TRP A 1 100 ? 25.439 8.328 -17.798 1.00 90.19 100 TRP A C 1
ATOM 756 O O . TRP A 1 100 ? 24.234 8.532 -17.694 1.00 90.19 100 TRP A O 1
ATOM 766 N N . ALA A 1 101 ? 25.979 7.844 -18.922 1.00 88.69 101 ALA A N 1
ATOM 767 C CA . ALA A 1 101 ? 25.214 7.499 -20.121 1.00 88.69 101 ALA A CA 1
ATOM 768 C C . ALA A 1 101 ? 24.206 6.344 -19.927 1.00 88.69 101 ALA A C 1
ATOM 770 O O . ALA A 1 101 ? 23.280 6.215 -20.719 1.00 88.69 101 ALA A O 1
ATOM 771 N N . GLN A 1 102 ? 24.359 5.517 -18.888 1.00 86.94 102 GLN A N 1
ATOM 772 C CA . GLN A 1 102 ? 23.443 4.417 -18.556 1.00 86.94 102 GLN A CA 1
ATOM 773 C C . GLN A 1 102 ? 22.254 4.882 -17.701 1.00 86.94 102 GLN A C 1
ATOM 775 O O . GLN A 1 102 ? 21.302 4.126 -17.521 1.00 86.94 102 GLN A O 1
ATOM 780 N N . LEU A 1 103 ? 22.276 6.117 -17.182 1.00 87.81 103 LEU A N 1
ATOM 781 C CA . LEU A 1 103 ? 21.225 6.636 -16.305 1.00 87.81 103 LEU A CA 1
ATOM 782 C C . LEU A 1 103 ? 19.813 6.570 -16.929 1.00 87.81 103 LEU A C 1
ATOM 784 O O . LEU A 1 103 ? 18.893 6.174 -16.213 1.00 87.81 103 LEU A O 1
ATOM 788 N N . PRO A 1 104 ? 19.610 6.858 -18.235 1.00 89.50 104 PRO A N 1
ATOM 789 C CA . PRO A 1 104 ? 18.302 6.691 -18.871 1.00 89.50 104 PRO A CA 1
ATOM 790 C C . PRO A 1 104 ? 17.781 5.249 -18.836 1.00 89.50 104 PRO A C 1
ATOM 792 O O . PRO A 1 104 ? 16.581 5.046 -18.691 1.00 89.50 104 PRO A O 1
ATOM 795 N N . ALA A 1 105 ? 18.665 4.250 -18.914 1.00 87.50 105 ALA A N 1
ATOM 796 C CA . ALA A 1 105 ? 18.277 2.840 -18.859 1.00 87.50 105 ALA A CA 1
ATOM 797 C C . ALA A 1 105 ? 17.878 2.391 -17.440 1.00 87.50 105 ALA A C 1
ATOM 799 O O . ALA A 1 105 ? 17.063 1.490 -17.287 1.00 87.50 105 ALA A O 1
ATOM 800 N N . VAL A 1 106 ? 18.413 3.040 -16.399 1.00 89.81 106 VAL A N 1
ATOM 801 C CA . VAL A 1 106 ? 18.068 2.773 -14.987 1.00 89.81 106 VAL A CA 1
ATOM 802 C C . VAL A 1 106 ? 16.823 3.557 -14.544 1.00 89.81 106 VAL A C 1
ATOM 804 O O . VAL A 1 106 ? 16.195 3.224 -13.538 1.00 89.81 106 VAL A O 1
ATOM 807 N N . ALA A 1 107 ? 16.430 4.593 -15.292 1.00 88.56 107 ALA A N 1
ATOM 808 C CA . ALA A 1 107 ? 15.328 5.479 -14.929 1.00 88.56 107 ALA A CA 1
ATOM 809 C C . ALA A 1 107 ? 13.998 4.751 -14.623 1.00 88.56 107 ALA A C 1
ATOM 811 O O . ALA A 1 107 ? 13.390 5.107 -13.612 1.00 88.56 107 ALA A O 1
ATOM 812 N N . PRO A 1 108 ? 13.554 3.720 -15.377 1.00 87.75 108 PRO A N 1
ATOM 813 C CA . PRO A 1 108 ? 12.328 2.981 -15.051 1.00 87.75 108 PRO A CA 1
ATOM 814 C C . PRO A 1 108 ? 12.383 2.298 -13.678 1.00 87.75 108 PRO A C 1
ATOM 816 O O . PRO A 1 108 ? 11.437 2.404 -12.896 1.00 87.75 108 PRO A O 1
ATOM 819 N N . HIS A 1 109 ? 13.521 1.687 -13.331 1.00 90.94 109 HIS A N 1
ATOM 820 C CA . HIS A 1 109 ? 13.739 1.077 -12.017 1.00 90.94 109 HIS A CA 1
ATOM 821 C C . HIS A 1 109 ? 13.725 2.115 -10.897 1.00 90.94 109 HIS A C 1
ATOM 823 O O . HIS A 1 109 ? 13.099 1.903 -9.859 1.00 90.94 109 HIS A O 1
ATOM 829 N N . LEU A 1 110 ? 14.366 3.266 -11.115 1.00 90.25 110 LEU A N 1
ATOM 830 C CA . LEU A 1 110 ? 14.378 4.346 -10.132 1.00 90.25 110 LEU A CA 1
ATOM 831 C C . LEU A 1 110 ? 12.978 4.945 -9.925 1.00 90.25 110 LEU A C 1
ATOM 833 O O . LEU A 1 110 ? 12.588 5.221 -8.791 1.00 90.25 110 LEU A O 1
ATOM 837 N N . LEU A 1 111 ? 12.206 5.118 -11.001 1.00 87.94 111 LEU A N 1
ATOM 838 C CA . LEU A 1 111 ? 10.824 5.595 -10.938 1.00 87.94 111 LEU A CA 1
ATOM 839 C C . LEU A 1 111 ? 9.920 4.596 -10.211 1.00 87.94 111 LEU A C 1
ATOM 841 O O . LEU A 1 111 ? 9.193 4.999 -9.300 1.00 87.94 111 LEU A O 1
ATOM 845 N N . GLY A 1 112 ? 10.006 3.306 -10.553 1.00 89.19 112 GLY A N 1
ATOM 846 C CA . GLY A 1 112 ? 9.283 2.233 -9.866 1.00 89.19 112 GLY A CA 1
ATOM 847 C C . GLY A 1 112 ? 9.600 2.197 -8.371 1.00 89.19 112 GLY A C 1
ATOM 848 O O . GLY A 1 112 ? 8.683 2.160 -7.546 1.00 89.19 112 GLY A O 1
ATOM 849 N N . TYR A 1 113 ? 10.882 2.320 -8.013 1.00 92.50 113 TYR A N 1
ATOM 850 C CA . TYR A 1 113 ? 11.341 2.452 -6.630 1.00 92.50 113 TYR A CA 1
ATOM 851 C C . TYR A 1 113 ? 10.700 3.653 -5.919 1.00 92.50 113 TYR A C 1
ATOM 853 O O . TYR A 1 113 ? 10.079 3.478 -4.870 1.00 92.50 113 TYR A O 1
ATOM 861 N N . VAL A 1 114 ? 10.803 4.866 -6.480 1.00 90.75 114 VAL A N 1
ATOM 862 C CA . VAL A 1 114 ? 10.280 6.088 -5.841 1.00 90.75 114 VAL A CA 1
ATOM 863 C C . VAL A 1 114 ? 8.766 6.017 -5.660 1.00 90.75 114 VAL A C 1
ATOM 865 O O . VAL A 1 114 ? 8.266 6.304 -4.570 1.00 90.75 114 VAL A O 1
ATOM 868 N N . ILE A 1 115 ? 8.027 5.618 -6.699 1.00 86.94 115 ILE A N 1
ATOM 869 C CA . ILE A 1 115 ? 6.565 5.498 -6.641 1.00 86.94 115 ILE A CA 1
ATOM 870 C C . ILE A 1 115 ? 6.169 4.509 -5.542 1.00 86.94 115 ILE A C 1
ATOM 872 O O . ILE A 1 115 ? 5.342 4.832 -4.685 1.00 86.94 115 ILE A O 1
ATOM 876 N N . SER A 1 116 ? 6.795 3.336 -5.517 1.00 92.19 116 SER A N 1
ATOM 877 C CA . SER A 1 116 ? 6.452 2.271 -4.572 1.00 92.19 116 SER A CA 1
ATOM 878 C C . SER A 1 116 ? 6.840 2.627 -3.145 1.00 92.19 116 SER A C 1
ATOM 880 O O . SER A 1 116 ? 6.057 2.403 -2.223 1.00 92.19 116 SER A O 1
ATOM 882 N N . PHE A 1 117 ? 7.983 3.285 -2.949 1.00 93.44 117 PHE A N 1
ATOM 883 C CA . PHE A 1 117 ? 8.394 3.792 -1.643 1.00 93.44 117 PHE A CA 1
ATOM 884 C C . PHE A 1 117 ? 7.376 4.802 -1.097 1.00 93.44 117 PHE A C 1
ATOM 886 O O . PHE A 1 117 ? 6.960 4.709 0.059 1.00 93.44 117 PHE A O 1
ATOM 893 N N . LEU A 1 118 ? 6.914 5.741 -1.932 1.00 90.25 118 LEU A N 1
ATOM 894 C CA . LEU A 1 118 ? 5.887 6.711 -1.543 1.00 90.25 118 LEU A CA 1
ATOM 895 C C . LEU A 1 118 ? 4.547 6.039 -1.223 1.00 90.25 118 LEU A C 1
ATOM 897 O O . LEU A 1 118 ? 3.873 6.448 -0.274 1.00 90.25 118 LEU A O 1
ATOM 901 N N . VAL A 1 119 ? 4.162 5.004 -1.973 1.00 88.31 119 VAL A N 1
ATOM 902 C CA . VAL A 1 119 ? 2.952 4.218 -1.698 1.00 88.31 119 VAL A CA 1
ATOM 903 C C . VAL A 1 119 ? 3.070 3.479 -0.363 1.00 88.31 119 VAL A C 1
ATOM 905 O O . VAL A 1 119 ? 2.174 3.618 0.474 1.00 88.31 119 VAL A O 1
ATOM 908 N N . ILE A 1 120 ? 4.179 2.772 -0.111 1.00 93.62 120 ILE A N 1
ATOM 909 C CA . ILE A 1 120 ? 4.451 2.098 1.170 1.00 93.62 120 ILE A CA 1
ATOM 910 C C . ILE A 1 120 ? 4.418 3.112 2.320 1.00 93.62 120 ILE A C 1
ATOM 912 O O . ILE A 1 120 ? 3.697 2.906 3.295 1.00 93.62 120 ILE A O 1
ATOM 916 N N . ALA A 1 121 ? 5.104 4.252 2.192 1.00 91.69 121 ALA A N 1
ATOM 917 C CA . ALA A 1 121 ? 5.102 5.305 3.208 1.00 91.69 121 ALA A CA 1
ATOM 918 C C . ALA A 1 121 ? 3.690 5.860 3.463 1.00 91.69 121 ALA A C 1
ATOM 920 O O . ALA A 1 121 ? 3.280 6.079 4.605 1.00 91.69 121 ALA A O 1
ATOM 921 N N . ARG A 1 122 ? 2.894 6.057 2.407 1.00 89.06 122 ARG A N 1
ATOM 922 C CA . ARG A 1 122 ? 1.509 6.530 2.521 1.00 89.06 122 ARG A CA 1
ATOM 923 C C . ARG A 1 122 ? 0.600 5.511 3.208 1.00 89.06 122 ARG A C 1
ATOM 925 O O . ARG A 1 122 ? -0.295 5.930 3.955 1.00 89.06 122 ARG A O 1
ATOM 932 N N . MET A 1 123 ? 0.798 4.223 2.941 1.00 90.94 123 MET A N 1
ATOM 933 C CA . MET A 1 123 ? 0.098 3.121 3.603 1.00 90.94 123 MET A CA 1
ATOM 934 C C . MET A 1 123 ? 0.505 3.010 5.072 1.00 90.94 123 MET A C 1
ATOM 936 O O . MET A 1 123 ? -0.371 2.892 5.926 1.00 90.94 123 MET A O 1
ATOM 940 N N . TRP A 1 124 ? 1.794 3.171 5.382 1.00 94.75 124 TRP A N 1
ATOM 941 C CA . TRP A 1 124 ? 2.298 3.216 6.754 1.00 94.75 124 TRP A CA 1
ATOM 942 C C . TRP A 1 124 ? 1.636 4.343 7.555 1.00 94.75 124 TRP A C 1
ATOM 944 O O . TRP A 1 124 ? 1.051 4.090 8.604 1.00 94.75 124 TRP A O 1
ATOM 954 N N . ILE A 1 125 ? 1.602 5.572 7.015 1.00 91.12 125 ILE A N 1
ATOM 955 C CA . ILE A 1 125 ? 0.924 6.712 7.664 1.00 91.12 125 ILE A CA 1
ATOM 956 C C . ILE A 1 125 ? -0.559 6.401 7.913 1.00 91.12 125 ILE A C 1
ATOM 958 O O . ILE A 1 125 ? -1.101 6.749 8.963 1.00 91.12 125 ILE A O 1
ATOM 962 N N . ALA A 1 126 ? -1.238 5.783 6.944 1.00 89.56 126 ALA A N 1
ATOM 963 C CA . ALA A 1 126 ? -2.652 5.444 7.072 1.00 89.56 126 ALA A CA 1
ATOM 964 C C . ALA A 1 126 ? -2.894 4.407 8.170 1.00 89.56 126 ALA A C 1
ATOM 966 O O . ALA A 1 126 ? -3.765 4.609 9.014 1.00 89.56 126 ALA A O 1
ATOM 967 N N . GLN A 1 127 ? -2.109 3.331 8.183 1.00 92.62 127 GLN A N 1
ATOM 968 C CA . GLN A 1 127 ? -2.226 2.295 9.198 1.00 92.62 127 GLN A CA 1
ATOM 969 C C . GLN A 1 127 ? -1.875 2.832 10.585 1.00 92.62 127 GLN A C 1
ATOM 971 O O . GLN A 1 127 ? -2.604 2.571 11.539 1.00 92.62 127 GLN A O 1
ATOM 976 N N . HIS A 1 128 ? -0.818 3.638 10.695 1.00 91.94 128 HIS A N 1
ATOM 977 C CA . HIS A 1 128 ? -0.432 4.269 11.950 1.00 91.94 128 HIS A CA 1
ATOM 978 C C . HIS A 1 128 ? -1.574 5.128 12.513 1.00 91.94 128 HIS A C 1
ATOM 980 O O . HIS A 1 128 ? -1.938 4.983 13.676 1.00 91.94 128 HIS A O 1
ATOM 986 N N . ARG A 1 129 ? -2.233 5.943 11.675 1.00 89.56 129 ARG A N 1
ATOM 987 C CA . ARG A 1 129 ? -3.428 6.713 12.074 1.00 89.56 129 ARG A CA 1
ATOM 988 C C . ARG A 1 129 ? -4.600 5.828 12.503 1.00 89.56 129 ARG A C 1
ATOM 990 O O . ARG A 1 129 ? -5.304 6.182 13.440 1.00 89.56 129 ARG A O 1
ATOM 997 N N . LEU A 1 130 ? -4.813 4.692 11.836 1.00 90.88 130 LEU A N 1
ATOM 998 C CA . LEU A 1 130 ? -5.883 3.753 12.192 1.00 90.88 130 LEU A CA 1
ATOM 999 C C . LEU A 1 130 ? -5.605 2.975 13.482 1.00 90.88 130 LEU A C 1
ATOM 1001 O O . LEU A 1 130 ? -6.559 2.514 14.099 1.00 90.88 130 LEU A O 1
ATOM 1005 N N . LEU A 1 131 ? -4.342 2.808 13.876 1.00 92.75 131 LEU A N 1
ATOM 1006 C CA . LEU A 1 131 ? -3.953 2.110 15.104 1.00 92.75 131 LEU A CA 1
ATOM 1007 C C . LEU A 1 131 ? -3.774 3.053 16.301 1.00 92.75 131 LEU A C 1
ATOM 1009 O O . LEU A 1 131 ? -3.996 2.636 17.429 1.00 92.75 131 LEU A O 1
ATOM 1013 N N . GLN A 1 132 ? -3.423 4.323 16.082 1.00 91.94 132 GLN A N 1
ATOM 1014 C CA . GLN A 1 132 ? -3.125 5.293 17.146 1.00 91.94 132 GLN A CA 1
ATOM 1015 C C . GLN A 1 132 ? -4.232 5.473 18.219 1.00 91.94 132 GLN A C 1
ATOM 1017 O O . GLN A 1 132 ? -3.891 5.618 19.402 1.00 91.94 132 GLN A O 1
ATOM 1022 N N . PRO A 1 133 ? -5.541 5.461 17.889 1.00 93.19 133 PRO A N 1
ATOM 1023 C CA . PRO A 1 133 ? -6.602 5.518 18.896 1.00 93.19 133 PRO A CA 1
ATOM 1024 C C . PRO A 1 133 ? -7.018 4.146 19.443 1.00 93.19 133 PRO A C 1
ATOM 1026 O O . PRO A 1 133 ? -7.866 4.101 20.329 1.00 93.19 133 PRO A O 1
ATOM 1029 N N . VAL A 1 134 ? -6.468 3.043 18.933 1.00 94.00 134 VAL A N 1
ATOM 1030 C CA . VAL A 1 134 ? -6.863 1.678 19.299 1.00 94.00 134 VAL A CA 1
ATOM 1031 C C . VAL A 1 134 ? -6.023 1.191 20.473 1.00 94.00 134 VAL A C 1
ATOM 1033 O O . VAL A 1 134 ? -4.801 1.281 20.447 1.00 94.00 134 VAL A O 1
ATOM 1036 N N . GLU A 1 135 ? -6.668 0.648 21.500 1.00 94.44 135 GLU A N 1
ATOM 1037 C CA . GLU A 1 135 ? -6.001 0.078 22.676 1.00 94.44 135 GLU A CA 1
ATOM 1038 C C . GLU A 1 135 ? -5.981 -1.450 22.632 1.00 94.44 135 GLU A C 1
ATOM 1040 O O . GLU A 1 135 ? -5.037 -2.088 23.101 1.00 94.44 135 GLU A O 1
ATOM 1045 N N . ARG A 1 136 ? -7.026 -2.058 22.062 1.00 93.38 136 ARG A N 1
ATOM 1046 C CA . ARG A 1 136 ? -7.230 -3.508 22.073 1.00 93.38 136 ARG A CA 1
ATOM 1047 C C . ARG A 1 136 ? -7.677 -4.019 20.713 1.00 93.38 136 ARG A C 1
ATOM 1049 O O . ARG A 1 136 ? -8.391 -3.341 19.990 1.00 93.38 136 ARG A O 1
ATOM 1056 N N . LEU A 1 137 ? -7.279 -5.237 20.378 1.00 94.69 137 LEU A N 1
ATOM 1057 C CA . LEU A 1 137 ? -7.656 -5.919 19.144 1.00 94.69 137 LEU A CA 1
ATOM 1058 C C . LEU A 1 137 ? -8.080 -7.346 19.470 1.00 94.69 137 LEU A C 1
ATOM 1060 O O . LEU A 1 137 ? -7.439 -8.009 20.282 1.00 94.69 137 LEU A O 1
ATOM 1064 N N . ASP A 1 138 ? -9.134 -7.845 18.833 1.00 94.81 138 ASP A N 1
ATOM 1065 C CA . ASP A 1 138 ? -9.440 -9.274 18.879 1.00 94.81 138 ASP A CA 1
ATOM 1066 C C . ASP A 1 138 ? -8.626 -10.053 17.826 1.00 94.81 138 ASP A C 1
ATOM 1068 O O . ASP A 1 138 ? -7.942 -9.486 16.968 1.00 94.81 138 ASP A O 1
ATOM 1072 N N . ALA A 1 139 ? -8.716 -11.384 17.867 1.00 94.00 139 ALA A N 1
ATOM 1073 C CA . ALA A 1 139 ? -8.001 -12.249 16.929 1.00 94.00 139 ALA A CA 1
ATOM 1074 C C . ALA A 1 139 ? -8.328 -11.959 15.449 1.00 94.00 139 ALA A C 1
ATOM 1076 O O . ALA A 1 139 ? -7.470 -12.123 14.586 1.00 94.00 139 ALA A O 1
ATOM 1077 N N . ARG A 1 140 ? -9.553 -11.519 15.128 1.00 95.19 140 ARG A N 1
ATOM 1078 C CA . ARG A 1 140 ? -9.956 -11.234 13.741 1.00 95.19 140 ARG A CA 1
ATOM 1079 C C . ARG A 1 140 ? -9.289 -9.966 13.223 1.00 95.19 140 ARG A C 1
ATOM 1081 O O . ARG A 1 140 ? -8.805 -9.964 12.093 1.00 95.19 140 ARG A O 1
ATOM 1088 N N . ALA A 1 141 ? -9.227 -8.917 14.045 1.00 94.75 141 ALA A N 1
ATOM 1089 C CA . ALA A 1 141 ? -8.504 -7.703 13.689 1.00 94.75 141 ALA A CA 1
ATOM 1090 C C . ALA A 1 141 ? -7.006 -7.978 13.493 1.00 94.75 141 ALA A C 1
ATOM 1092 O O . ALA A 1 141 ? -6.415 -7.463 12.545 1.00 94.75 141 ALA A O 1
ATOM 1093 N N . LEU A 1 142 ? -6.410 -8.842 14.325 1.00 95.75 142 LEU A N 1
ATOM 1094 C CA . LEU A 1 142 ? -5.023 -9.276 14.141 1.00 95.75 142 LEU A CA 1
ATOM 1095 C C . LEU A 1 142 ? -4.810 -9.988 12.803 1.00 95.75 142 LEU A C 1
ATOM 1097 O O . LEU A 1 142 ? -3.889 -9.631 12.079 1.00 95.75 142 LEU A O 1
ATOM 1101 N N . TRP A 1 143 ? -5.668 -10.943 12.433 1.00 97.19 143 TRP A N 1
ATOM 1102 C CA . TRP A 1 143 ? -5.555 -11.635 11.144 1.00 97.19 143 TRP A CA 1
ATOM 1103 C C . TRP A 1 143 ? -5.715 -10.699 9.943 1.00 97.19 143 TRP A C 1
ATOM 1105 O O . TRP A 1 143 ? -4.956 -10.818 8.984 1.00 97.19 143 TRP A O 1
ATOM 1115 N N . LEU A 1 144 ? -6.649 -9.742 9.999 1.00 96.38 144 LEU A N 1
ATOM 1116 C CA . LEU A 1 144 ? -6.777 -8.702 8.970 1.00 96.38 144 LEU A CA 1
ATOM 1117 C C . LEU A 1 144 ? -5.496 -7.869 8.854 1.00 96.38 144 LEU A C 1
ATOM 1119 O O . LEU A 1 144 ? -5.022 -7.613 7.749 1.00 96.38 144 LEU A O 1
ATOM 1123 N N . GLY A 1 145 ? -4.923 -7.487 9.995 1.00 96.31 145 GLY A N 1
ATOM 1124 C CA . GLY A 1 145 ? -3.652 -6.784 10.058 1.00 96.31 145 GLY A CA 1
ATOM 1125 C C . GLY A 1 145 ? -2.492 -7.596 9.474 1.00 96.31 145 GLY A C 1
ATOM 1126 O O . GLY A 1 145 ? -1.726 -7.076 8.673 1.00 96.31 145 GLY A O 1
ATOM 1127 N N . LEU A 1 146 ? -2.376 -8.879 9.822 1.00 97.81 146 LEU A N 1
ATOM 1128 C CA . LEU A 1 146 ? -1.332 -9.767 9.299 1.00 97.81 146 LEU A CA 1
ATOM 1129 C C . LEU A 1 146 ? -1.459 -9.978 7.788 1.00 97.81 146 LEU A C 1
ATOM 1131 O O . LEU A 1 146 ? -0.455 -9.943 7.083 1.00 97.81 146 LEU A O 1
ATOM 1135 N N . LEU A 1 147 ? -2.681 -10.149 7.279 1.00 98.25 147 LEU A N 1
ATOM 1136 C CA . LEU A 1 147 ? -2.931 -10.271 5.843 1.00 98.25 147 LEU A CA 1
ATOM 1137 C C . LEU A 1 147 ? -2.546 -8.986 5.096 1.00 98.25 147 LEU A C 1
ATOM 1139 O O . LEU A 1 147 ? -1.964 -9.044 4.014 1.00 98.25 147 LEU A O 1
ATOM 1143 N N . PHE A 1 148 ? -2.825 -7.824 5.692 1.00 97.56 148 PHE A N 1
ATOM 1144 C CA . PHE A 1 148 ? -2.363 -6.543 5.169 1.00 97.56 148 PHE A CA 1
ATOM 1145 C C . PHE A 1 148 ? -0.827 -6.463 5.147 1.00 97.56 148 PHE A C 1
ATOM 1147 O O . PHE A 1 148 ? -0.256 -6.141 4.108 1.00 97.56 148 PHE A O 1
ATOM 1154 N N . LEU A 1 149 ? -0.149 -6.827 6.242 1.00 98.12 149 LEU A N 1
ATOM 1155 C CA . LEU A 1 149 ? 1.318 -6.831 6.314 1.00 98.12 149 LEU A CA 1
ATOM 1156 C C . LEU A 1 149 ? 1.966 -7.811 5.329 1.00 98.12 149 LEU A C 1
ATOM 1158 O O . LEU A 1 149 ? 3.007 -7.496 4.757 1.00 98.12 149 LEU A O 1
ATOM 1162 N N . MET A 1 150 ? 1.338 -8.961 5.081 1.00 98.38 150 MET A N 1
ATOM 1163 C CA . MET A 1 150 ? 1.772 -9.905 4.050 1.00 98.38 150 MET A CA 1
ATOM 1164 C C . MET A 1 150 ? 1.784 -9.244 2.667 1.00 98.38 150 MET A C 1
ATOM 1166 O O . MET A 1 150 ? 2.766 -9.370 1.940 1.00 98.38 150 MET A O 1
ATOM 1170 N N . LEU A 1 151 ? 0.732 -8.495 2.313 1.00 98.06 151 LEU A N 1
ATOM 1171 C CA . LEU A 1 151 ? 0.712 -7.758 1.049 1.00 98.06 151 LEU A CA 1
ATOM 1172 C C . LEU A 1 151 ? 1.702 -6.590 1.028 1.00 98.06 151 LEU A C 1
ATOM 1174 O O . LEU A 1 151 ? 2.253 -6.310 -0.030 1.00 98.06 151 LEU A O 1
ATOM 1178 N N . VAL A 1 152 ? 1.970 -5.930 2.161 1.00 98.00 152 VAL A N 1
ATOM 1179 C CA . VAL A 1 152 ? 3.004 -4.879 2.237 1.00 98.00 152 VAL A CA 1
ATOM 1180 C C . VAL A 1 152 ? 4.376 -5.471 1.919 1.00 98.00 152 VAL A C 1
ATOM 1182 O O . VAL A 1 152 ? 5.102 -4.921 1.095 1.00 98.00 152 VAL A O 1
ATOM 1185 N N . ALA A 1 153 ? 4.703 -6.620 2.513 1.00 97.94 153 ALA A N 1
ATOM 1186 C CA . ALA A 1 153 ? 5.938 -7.347 2.228 1.00 97.94 153 ALA A CA 1
ATOM 1187 C C . ALA A 1 153 ? 6.009 -7.869 0.782 1.00 97.94 153 ALA A C 1
ATOM 1189 O O . ALA A 1 153 ? 7.102 -8.085 0.269 1.00 97.94 153 ALA A O 1
ATOM 1190 N N . PHE A 1 154 ? 4.861 -8.051 0.121 1.00 98.00 154 PHE A N 1
ATOM 1191 C CA . PHE A 1 154 ? 4.785 -8.466 -1.276 1.00 98.00 154 PHE A CA 1
ATOM 1192 C C . PHE A 1 154 ? 5.041 -7.321 -2.267 1.00 98.00 154 PHE A C 1
ATOM 1194 O O . PHE A 1 154 ? 5.498 -7.611 -3.362 1.00 98.00 154 PHE A O 1
ATOM 1201 N N . VAL A 1 155 ? 4.820 -6.045 -1.905 1.00 97.31 155 VAL A N 1
ATOM 1202 C CA . VAL A 1 155 ? 4.958 -4.866 -2.801 1.00 97.31 155 VAL A CA 1
ATOM 1203 C C . VAL A 1 155 ? 6.268 -4.792 -3.606 1.00 97.31 155 VAL A C 1
ATOM 1205 O O . VAL A 1 155 ? 6.199 -4.366 -4.764 1.00 97.31 155 VAL A O 1
ATOM 1208 N N . PRO A 1 156 ? 7.448 -5.191 -3.092 1.00 96.69 156 PRO A N 1
ATOM 1209 C CA . PRO A 1 156 ? 8.670 -5.172 -3.893 1.00 96.69 156 PRO A CA 1
ATOM 1210 C C . PRO A 1 156 ? 8.586 -6.008 -5.175 1.00 96.69 156 PRO A C 1
ATOM 1212 O O . PRO A 1 156 ? 9.044 -5.563 -6.222 1.00 96.69 156 PRO A O 1
ATOM 1215 N N . PHE A 1 157 ? 7.905 -7.155 -5.143 1.00 97.00 157 PHE A N 1
ATOM 1216 C CA . PHE A 1 157 ? 7.766 -8.025 -6.312 1.00 97.00 157 PHE A CA 1
ATOM 1217 C C . PHE A 1 157 ? 7.022 -7.378 -7.500 1.00 97.00 157 PHE A C 1
ATOM 1219 O O . PHE A 1 157 ? 7.596 -7.284 -8.579 1.00 97.00 157 PHE A O 1
ATOM 1226 N N . PRO A 1 158 ? 5.773 -6.885 -7.378 1.00 96.44 158 PRO A N 1
ATOM 1227 C CA . PRO A 1 158 ? 5.115 -6.214 -8.492 1.00 96.44 158 PRO A CA 1
ATOM 1228 C C . PRO A 1 158 ? 5.821 -4.911 -8.889 1.00 96.44 158 PRO A C 1
ATOM 1230 O O . PRO A 1 158 ? 5.684 -4.487 -10.032 1.00 96.44 158 PRO A O 1
ATOM 1233 N N . THR A 1 159 ? 6.583 -4.284 -7.985 1.00 95.62 159 THR A N 1
ATOM 1234 C CA . THR A 1 159 ? 7.410 -3.115 -8.321 1.00 95.62 159 THR A CA 1
ATOM 1235 C C . THR A 1 159 ? 8.518 -3.480 -9.303 1.00 95.62 159 THR A C 1
ATOM 1237 O O . THR A 1 159 ? 8.715 -2.767 -10.285 1.00 95.62 159 THR A O 1
ATOM 1240 N N . SER A 1 160 ? 9.226 -4.587 -9.065 1.00 94.88 160 SER A N 1
ATOM 1241 C CA . SER A 1 160 ? 10.290 -5.037 -9.963 1.00 94.88 160 SER A CA 1
ATOM 1242 C C . SER A 1 160 ? 9.733 -5.502 -11.305 1.00 94.88 160 SER A C 1
ATOM 1244 O O . SER A 1 160 ? 10.238 -5.086 -12.344 1.00 94.88 160 SER A O 1
ATOM 1246 N N . VAL A 1 161 ? 8.622 -6.249 -11.298 1.00 95.62 161 VAL A N 1
ATOM 1247 C CA . VAL A 1 161 ? 7.922 -6.659 -12.528 1.00 95.62 161 VAL A CA 1
ATOM 1248 C C . VAL A 1 161 ? 7.506 -5.440 -13.355 1.00 95.62 161 VAL A C 1
ATOM 1250 O O . VAL A 1 161 ? 7.710 -5.426 -14.570 1.00 95.62 161 VAL A O 1
ATOM 1253 N N . LEU A 1 162 ? 6.967 -4.402 -12.705 1.00 93.88 162 LEU A N 1
ATOM 1254 C CA . LEU A 1 162 ? 6.611 -3.139 -13.348 1.00 93.88 162 LEU A CA 1
ATOM 1255 C C . LEU A 1 162 ? 7.826 -2.429 -13.947 1.00 93.88 162 LEU A C 1
ATOM 1257 O O . LEU A 1 162 ? 7.758 -2.004 -15.096 1.00 93.88 162 LEU A O 1
ATOM 1261 N N . ALA A 1 163 ? 8.915 -2.307 -13.188 1.00 91.25 163 ALA A N 1
ATOM 1262 C CA . ALA A 1 163 ? 10.130 -1.636 -13.637 1.00 91.25 163 ALA A CA 1
ATOM 1263 C C . ALA A 1 163 ? 10.795 -2.333 -14.833 1.00 91.25 163 ALA A C 1
ATOM 1265 O O . ALA A 1 163 ? 11.316 -1.656 -15.715 1.00 91.25 163 ALA A O 1
ATOM 1266 N N . GLU A 1 164 ? 10.768 -3.667 -14.857 1.00 91.31 164 GLU A N 1
ATOM 1267 C CA . GLU A 1 164 ? 11.416 -4.473 -15.893 1.00 91.31 164 GLU A CA 1
ATOM 1268 C C . GLU A 1 164 ? 10.586 -4.557 -17.179 1.00 91.31 164 GLU A C 1
ATOM 1270 O O . GLU A 1 164 ? 11.139 -4.501 -18.276 1.00 91.31 164 GLU A O 1
ATOM 1275 N N . HIS A 1 165 ? 9.260 -4.678 -17.062 1.00 91.81 165 HIS A N 1
ATOM 1276 C CA . HIS A 1 165 ? 8.408 -4.963 -18.218 1.00 91.81 165 HIS A CA 1
ATOM 1277 C C . HIS A 1 165 ? 7.605 -3.754 -18.696 1.00 91.81 165 HIS A C 1
ATOM 1279 O O . HIS A 1 165 ? 7.345 -3.654 -19.893 1.00 91.81 165 HIS A O 1
ATOM 1285 N N . GLY A 1 166 ? 7.135 -2.887 -17.791 1.00 88.75 166 GLY A N 1
ATOM 1286 C CA . GLY A 1 166 ? 6.302 -1.713 -18.106 1.00 88.75 166 GLY A CA 1
ATOM 1287 C C . GLY A 1 166 ? 4.994 -1.997 -18.864 1.00 88.75 166 GLY A C 1
ATOM 1288 O O . GLY A 1 166 ? 4.264 -1.077 -19.215 1.00 88.75 166 GLY A O 1
ATOM 1289 N N . ASN A 1 167 ? 4.681 -3.263 -19.143 1.00 92.06 167 ASN A N 1
ATOM 1290 C CA . ASN A 1 167 ? 3.559 -3.652 -19.979 1.00 92.06 167 ASN A CA 1
ATOM 1291 C C . ASN A 1 167 ? 2.239 -3.622 -19.195 1.00 92.06 167 ASN A C 1
ATOM 1293 O O . ASN A 1 167 ? 2.206 -3.509 -17.967 1.00 92.06 167 ASN A O 1
ATOM 1297 N N . ARG A 1 168 ? 1.121 -3.762 -19.918 1.00 92.81 168 ARG A N 1
ATOM 1298 C CA . ARG A 1 168 ? -0.225 -3.757 -19.329 1.00 92.81 168 ARG A CA 1
ATOM 1299 C C . ARG A 1 168 ? -0.340 -4.707 -18.139 1.00 92.81 168 ARG A C 1
ATOM 1301 O O . ARG A 1 168 ? -0.876 -4.322 -17.106 1.00 92.81 168 ARG A O 1
ATOM 1308 N N . ASP A 1 169 ? 0.137 -5.938 -18.279 1.00 94.31 169 ASP A N 1
ATOM 1309 C CA . ASP A 1 169 ? -0.058 -6.965 -17.257 1.00 94.31 169 ASP A CA 1
ATOM 1310 C C . ASP A 1 169 ? 0.750 -6.646 -15.985 1.00 94.31 169 ASP A C 1
ATOM 1312 O O . ASP A 1 169 ? 0.242 -6.830 -14.877 1.00 94.31 169 ASP A O 1
ATOM 1316 N N . ALA A 1 170 ? 1.946 -6.062 -16.123 1.00 94.38 170 ALA A N 1
ATOM 1317 C CA . ALA A 1 170 ? 2.736 -5.559 -15.003 1.00 94.38 170 ALA A CA 1
ATOM 1318 C C . ALA A 1 170 ? 2.057 -4.371 -14.295 1.00 94.38 170 ALA A C 1
ATOM 1320 O O . ALA A 1 170 ? 1.958 -4.355 -13.064 1.00 94.38 170 ALA A O 1
ATOM 1321 N N . VAL A 1 171 ? 1.511 -3.415 -15.059 1.00 92.81 171 VAL A N 1
ATOM 1322 C CA . VAL A 1 171 ? 0.728 -2.288 -14.518 1.00 92.81 171 VAL A CA 1
ATOM 1323 C C . VAL A 1 171 ? -0.507 -2.787 -13.767 1.00 92.81 171 VAL A C 1
ATOM 1325 O O . VAL A 1 171 ? -0.778 -2.337 -12.652 1.00 92.81 171 VAL A O 1
ATOM 1328 N N . VAL A 1 172 ? -1.240 -3.746 -14.339 1.00 93.88 172 VAL A N 1
ATOM 1329 C CA . VAL A 1 172 ? -2.430 -4.344 -13.721 1.00 93.88 172 VAL A CA 1
ATOM 1330 C C . VAL A 1 172 ? -2.062 -5.099 -12.444 1.00 93.88 172 VAL A C 1
ATOM 1332 O O . VAL A 1 172 ? -2.732 -4.914 -11.429 1.00 93.88 172 VAL A O 1
ATOM 1335 N N . LEU A 1 173 ? -0.987 -5.891 -12.441 1.00 96.31 173 LEU A N 1
ATOM 1336 C CA . LEU A 1 173 ? -0.505 -6.593 -11.248 1.00 96.31 173 LEU A CA 1
ATOM 1337 C C . LEU A 1 173 ? -0.158 -5.617 -10.113 1.00 96.31 173 LEU A C 1
ATOM 1339 O O . LEU A 1 173 ? -0.585 -5.812 -8.967 1.00 96.31 173 LEU A O 1
ATOM 1343 N N . TYR A 1 174 ? 0.578 -4.549 -10.428 1.00 95.62 174 TYR A N 1
ATOM 1344 C CA . TYR A 1 174 ? 0.914 -3.512 -9.459 1.00 95.62 174 TYR A CA 1
ATOM 1345 C C . TYR A 1 174 ? -0.348 -2.822 -8.925 1.00 95.62 174 TYR A C 1
ATOM 1347 O O . TYR A 1 174 ? -0.573 -2.788 -7.712 1.00 95.62 174 TYR A O 1
ATOM 1355 N N . ALA A 1 175 ? -1.232 -2.358 -9.813 1.00 93.50 175 ALA A N 1
ATOM 1356 C CA . ALA A 1 175 ? -2.476 -1.693 -9.436 1.00 93.50 175 ALA A CA 1
ATOM 1357 C C . ALA A 1 175 ? -3.380 -2.588 -8.571 1.00 93.50 175 ALA A C 1
ATOM 1359 O O . ALA A 1 175 ? -3.882 -2.133 -7.542 1.00 93.50 175 ALA A O 1
ATOM 1360 N N . MET A 1 176 ? -3.544 -3.868 -8.924 1.00 95.81 176 MET A N 1
ATOM 1361 C CA . MET A 1 176 ? -4.310 -4.833 -8.126 1.00 95.81 176 MET A CA 1
ATOM 1362 C C . MET A 1 176 ? -3.720 -5.017 -6.728 1.00 95.81 176 MET A C 1
ATOM 1364 O O . MET A 1 176 ? -4.474 -5.060 -5.755 1.00 95.81 176 MET A O 1
ATOM 1368 N N . THR A 1 177 ? -2.391 -5.069 -6.608 1.00 96.94 177 THR A N 1
ATOM 1369 C CA . THR A 1 177 ? -1.717 -5.179 -5.306 1.00 96.94 177 THR A CA 1
ATOM 1370 C C . THR A 1 177 ? -2.033 -3.970 -4.424 1.00 96.94 177 THR A C 1
ATOM 1372 O O . THR A 1 177 ? -2.418 -4.129 -3.263 1.00 96.94 177 THR A O 1
ATOM 1375 N N . ILE A 1 178 ? -1.954 -2.752 -4.974 1.00 94.00 178 ILE A N 1
ATOM 1376 C CA . ILE A 1 178 ? -2.250 -1.531 -4.211 1.00 94.00 178 ILE A CA 1
ATOM 1377 C C . ILE A 1 178 ? -3.743 -1.403 -3.875 1.00 94.00 178 ILE A C 1
ATOM 1379 O O . ILE A 1 178 ? -4.098 -0.958 -2.775 1.00 94.00 178 ILE A O 1
ATOM 1383 N N . VAL A 1 179 ? -4.633 -1.825 -4.777 1.00 93.56 179 VAL A N 1
ATOM 1384 C CA . VAL A 1 179 ? -6.077 -1.897 -4.508 1.00 93.56 179 VAL A CA 1
ATOM 1385 C C . VAL A 1 179 ? -6.355 -2.883 -3.374 1.00 93.56 179 VAL A C 1
ATOM 1387 O O . VAL A 1 179 ? -7.045 -2.520 -2.423 1.00 93.56 179 VAL A O 1
ATOM 1390 N N . ALA A 1 180 ? -5.777 -4.085 -3.410 1.00 95.75 180 ALA A N 1
ATOM 1391 C CA 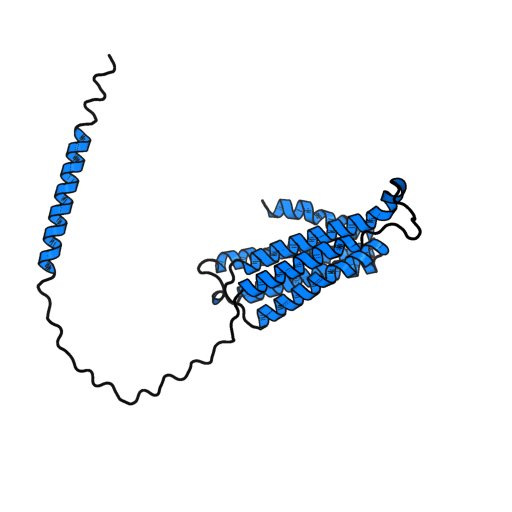. ALA A 1 180 ? -5.947 -5.089 -2.363 1.00 95.75 180 ALA A CA 1
ATOM 1392 C C . ALA A 1 180 ? -5.447 -4.590 -0.995 1.00 95.75 180 ALA A C 1
ATOM 1394 O O . ALA A 1 180 ? -6.171 -4.699 -0.005 1.00 95.75 180 ALA A O 1
ATOM 1395 N N . LEU A 1 181 ? -4.269 -3.955 -0.943 1.00 95.12 181 LEU A N 1
ATOM 1396 C CA . LEU A 1 181 ? -3.751 -3.297 0.264 1.00 95.12 181 LEU A CA 1
ATOM 1397 C C . LEU A 1 181 ? -4.730 -2.267 0.823 1.00 95.12 181 LEU A C 1
ATOM 1399 O O . LEU A 1 181 ? -5.052 -2.266 2.012 1.00 95.12 181 LEU A O 1
ATOM 1403 N N . SER A 1 182 ? -5.228 -1.399 -0.051 1.00 91.88 182 SER A N 1
ATOM 1404 C CA . SER A 1 182 ? -6.149 -0.335 0.327 1.00 91.88 182 SER A CA 1
ATOM 1405 C C . SER A 1 182 ? -7.489 -0.884 0.832 1.00 91.88 182 SER A C 1
ATOM 1407 O O . SER A 1 182 ? -8.045 -0.361 1.802 1.00 91.88 182 SER A O 1
ATOM 1409 N N . LEU A 1 183 ? -8.003 -1.951 0.211 1.00 91.88 183 LEU A N 1
ATOM 1410 C CA . LEU A 1 183 ? -9.224 -2.634 0.638 1.00 91.88 183 LEU A CA 1
ATOM 1411 C C . LEU A 1 183 ? -9.044 -3.317 1.994 1.00 91.88 183 LEU A C 1
ATOM 1413 O O . LEU A 1 183 ? -9.908 -3.163 2.853 1.00 91.88 183 LEU A O 1
ATOM 1417 N N . LEU A 1 184 ? -7.923 -4.007 2.224 1.00 94.62 184 LEU A N 1
ATOM 1418 C CA . LEU A 1 184 ? -7.624 -4.628 3.517 1.00 94.62 184 LEU A CA 1
ATOM 1419 C C . LEU A 1 184 ? -7.497 -3.591 4.630 1.00 94.62 184 LEU A C 1
ATOM 1421 O O . LEU A 1 184 ? -8.079 -3.766 5.699 1.00 94.62 184 LEU A O 1
ATOM 1425 N N . LEU A 1 185 ? -6.807 -2.481 4.367 1.00 92.50 185 LEU A N 1
ATOM 1426 C CA . LEU A 1 185 ? -6.690 -1.394 5.332 1.00 92.50 185 LEU A CA 1
ATOM 1427 C C . LEU A 1 185 ? -8.050 -0.752 5.643 1.00 92.50 185 LEU A C 1
ATOM 1429 O O . LEU A 1 185 ? -8.364 -0.472 6.801 1.00 92.50 185 LEU A O 1
ATOM 1433 N N . SER A 1 186 ? -8.889 -0.569 4.619 1.00 89.88 186 SER A N 1
ATOM 1434 C CA . SER A 1 186 ? -10.257 -0.063 4.789 1.00 89.88 186 SER A CA 1
ATOM 1435 C C . SER A 1 186 ? -11.128 -1.052 5.563 1.00 89.88 186 SER A C 1
ATOM 1437 O O . SER A 1 186 ? -11.891 -0.643 6.436 1.00 89.88 186 SER A O 1
ATOM 1439 N N . ALA A 1 187 ? -10.999 -2.353 5.293 1.00 91.94 187 ALA A N 1
ATOM 1440 C CA . ALA A 1 187 ? -11.709 -3.407 6.006 1.00 91.94 187 ALA A CA 1
ATOM 1441 C C . ALA A 1 187 ? -11.286 -3.471 7.478 1.00 91.94 187 ALA A C 1
ATOM 1443 O O . ALA A 1 187 ? -12.152 -3.563 8.347 1.00 91.94 187 ALA A O 1
ATOM 1444 N N . PHE A 1 188 ? -9.986 -3.348 7.765 1.00 93.31 188 PHE A N 1
ATOM 1445 C CA . PHE A 1 188 ? -9.454 -3.250 9.123 1.00 93.31 188 PHE A CA 1
ATOM 1446 C C . PHE A 1 188 ? -10.052 -2.047 9.863 1.00 93.31 188 PHE A C 1
ATOM 1448 O O . PHE A 1 188 ? -10.648 -2.213 10.927 1.00 93.31 188 PHE A O 1
ATOM 1455 N N . GLY A 1 189 ? -9.988 -0.851 9.266 1.00 91.50 189 GLY A N 1
ATOM 1456 C CA . GLY A 1 189 ? -10.567 0.357 9.856 1.00 91.50 189 GLY A CA 1
ATOM 1457 C C . GLY A 1 189 ? -12.081 0.250 10.063 1.00 91.50 189 GLY A C 1
ATOM 1458 O O . GLY A 1 189 ? -12.592 0.577 11.130 1.00 91.50 189 GLY A O 1
ATOM 1459 N N . ALA A 1 190 ? -12.818 -0.280 9.085 1.00 90.31 190 ALA A N 1
ATOM 1460 C CA . ALA A 1 190 ? -14.258 -0.500 9.202 1.00 90.31 190 ALA A CA 1
ATOM 1461 C C . ALA A 1 190 ? -14.608 -1.552 10.265 1.00 90.31 190 ALA A C 1
ATOM 1463 O O . ALA A 1 190 ? -15.663 -1.467 10.892 1.00 90.31 190 ALA A O 1
ATOM 1464 N N . TYR A 1 191 ? -13.762 -2.564 10.459 1.00 92.81 191 TYR A N 1
ATOM 1465 C CA . TYR A 1 191 ? -13.939 -3.557 11.512 1.00 92.81 191 TYR A CA 1
ATOM 1466 C C . TYR A 1 191 ? -13.757 -2.917 12.889 1.00 92.81 191 TYR A C 1
ATOM 1468 O O . TYR A 1 191 ? -14.675 -2.968 13.701 1.00 92.81 191 TYR A O 1
ATOM 1476 N N . VAL A 1 192 ? -12.649 -2.208 13.112 1.00 92.31 192 VAL A N 1
ATOM 1477 C CA . VAL A 1 192 ? -12.384 -1.486 14.367 1.00 92.31 192 VAL A CA 1
ATOM 1478 C C . VAL A 1 192 ? -13.450 -0.419 14.648 1.00 92.31 192 VAL A C 1
ATOM 1480 O O . VAL A 1 192 ? -13.894 -0.270 15.781 1.00 92.31 192 VAL A O 1
ATOM 1483 N N . ALA A 1 193 ? -13.951 0.278 13.625 1.00 90.50 193 ALA A N 1
ATOM 1484 C CA . ALA A 1 193 ? -14.999 1.290 13.781 1.00 90.50 193 ALA A CA 1
ATOM 1485 C C . ALA A 1 193 ? -16.335 0.729 14.307 1.00 90.50 193 ALA A C 1
ATOM 1487 O O . ALA A 1 193 ? -17.135 1.488 14.861 1.00 90.50 193 ALA A O 1
ATOM 1488 N N . ARG A 1 194 ? -16.588 -0.578 14.129 1.00 90.50 194 ARG A N 1
ATOM 1489 C CA . ARG A 1 194 ? -17.754 -1.282 14.695 1.00 90.50 194 ARG A CA 1
ATOM 1490 C C . ARG A 1 194 ? -17.563 -1.669 16.164 1.00 90.50 194 ARG A C 1
ATOM 1492 O O . ARG A 1 194 ? -18.541 -2.052 16.796 1.00 90.50 194 ARG A O 1
ATOM 1499 N N . HIS A 1 195 ? -16.347 -1.525 16.687 1.00 90.88 195 HIS A N 1
ATOM 1500 C CA . HIS A 1 195 ? -15.949 -1.863 18.049 1.00 90.88 195 HIS A CA 1
ATOM 1501 C C . HIS A 1 195 ? -15.401 -0.628 18.786 1.00 90.88 195 HIS A C 1
ATOM 1503 O O . HIS A 1 195 ? -14.205 -0.547 19.080 1.00 90.88 195 HIS A O 1
ATOM 1509 N N . PRO A 1 196 ? -16.245 0.386 19.067 1.00 89.12 196 PRO A N 1
ATOM 1510 C CA . PRO A 1 196 ? -15.813 1.608 19.746 1.00 89.12 196 PRO A CA 1
ATOM 1511 C C . PRO A 1 196 ? -15.228 1.357 21.144 1.00 89.12 196 PRO A C 1
ATOM 1513 O O . PRO A 1 196 ? -14.468 2.187 21.627 1.00 89.12 196 PRO A O 1
ATOM 1516 N N . GLU A 1 197 ? -15.540 0.224 21.777 1.00 90.50 197 GLU A N 1
ATOM 1517 C CA . GLU A 1 197 ? -14.985 -0.217 23.061 1.00 90.50 197 GLU A CA 1
ATOM 1518 C C . GLU A 1 197 ? -13.483 -0.544 23.024 1.00 90.50 197 GLU A C 1
ATOM 1520 O O . GLU A 1 197 ? -12.860 -0.688 24.073 1.00 90.50 197 GLU A O 1
ATOM 1525 N N . TRP A 1 198 ? -12.897 -0.690 21.833 1.00 92.06 198 TRP A N 1
ATOM 1526 C CA . TRP A 1 198 ? -11.456 -0.885 21.653 1.00 92.06 198 TRP A CA 1
ATOM 1527 C C . TRP A 1 198 ? -10.689 0.425 21.515 1.00 92.06 198 TRP A C 1
ATOM 1529 O O . TRP A 1 198 ? -9.457 0.413 21.525 1.00 92.06 198 TRP A O 1
ATOM 1539 N N . LEU A 1 199 ? -11.404 1.532 21.329 1.00 92.19 199 LEU A N 1
ATOM 1540 C CA . LEU A 1 199 ? -10.827 2.846 21.115 1.00 92.19 199 LEU A CA 1
ATOM 1541 C C . LEU A 1 199 ? -10.661 3.573 22.446 1.00 92.19 199 LEU A C 1
ATOM 1543 O O . LEU A 1 199 ? -11.473 3.423 23.359 1.00 92.19 199 LEU A O 1
ATOM 1547 N N . ARG A 1 200 ? -9.647 4.430 22.513 1.00 91.38 200 ARG A N 1
ATOM 1548 C CA . ARG A 1 200 ? -9.468 5.376 23.612 1.00 91.38 200 ARG A CA 1
ATOM 1549 C C . ARG A 1 200 ? -10.716 6.246 23.773 1.00 91.38 200 ARG A C 1
ATOM 1551 O O . ARG A 1 200 ? -11.343 6.653 22.787 1.00 91.38 200 ARG A O 1
ATOM 1558 N N . GLU A 1 201 ? -11.073 6.546 25.019 1.00 87.62 201 GLU A N 1
ATOM 1559 C CA . GLU A 1 201 ? -12.263 7.338 25.336 1.00 87.62 201 GLU A CA 1
ATOM 1560 C C . GLU A 1 201 ? -12.286 8.668 24.559 1.00 87.62 201 GLU A C 1
ATOM 1562 O O . GLU A 1 201 ? -11.322 9.429 24.560 1.00 87.62 201 GLU A O 1
ATOM 1567 N N . GLY A 1 202 ? -13.403 8.944 23.876 1.00 84.31 202 GLY A N 1
ATOM 1568 C CA . GLY A 1 202 ? -13.603 10.164 23.082 1.00 84.31 202 GLY A CA 1
ATOM 1569 C C . GLY A 1 202 ? -13.158 10.093 21.613 1.00 84.31 202 GLY A C 1
ATOM 1570 O O . GLY A 1 202 ? -13.591 10.929 20.820 1.00 84.31 202 GLY A O 1
ATOM 1571 N N . GLU A 1 203 ? -12.398 9.073 21.200 1.00 86.38 203 GLU A N 1
ATOM 1572 C CA . GLU A 1 203 ? -11.823 9.000 19.843 1.00 86.38 203 GLU A CA 1
ATOM 1573 C C . GLU A 1 203 ? -12.764 8.385 18.787 1.00 86.38 203 GLU A C 1
ATOM 1575 O O . GLU A 1 203 ? -12.597 8.599 17.586 1.00 86.38 203 GLU A O 1
ATOM 1580 N N . GLY A 1 204 ? -13.812 7.656 19.191 1.00 81.44 204 GLY A N 1
ATOM 1581 C CA . GLY A 1 204 ? -14.670 6.914 18.252 1.00 81.44 204 GLY A CA 1
ATOM 1582 C C . GLY A 1 204 ? -15.405 7.773 17.213 1.00 81.44 204 GLY A C 1
ATOM 1583 O O . GLY A 1 204 ? -15.661 7.324 16.093 1.00 81.44 204 GLY A O 1
ATOM 1584 N N . GLY A 1 205 ? -15.734 9.024 17.552 1.00 81.06 205 GLY A N 1
ATOM 1585 C CA . GLY A 1 205 ? -16.354 9.967 16.617 1.00 81.06 205 GLY A CA 1
ATOM 1586 C C . GLY A 1 205 ? -15.381 10.481 15.552 1.00 81.06 205 GLY A C 1
ATOM 1587 O O . GLY A 1 205 ? -15.757 10.591 14.385 1.00 81.06 205 GLY A O 1
ATOM 1588 N N . ALA A 1 206 ? -14.134 10.765 15.939 1.00 80.56 206 ALA A N 1
ATOM 1589 C CA . ALA A 1 206 ? -13.075 11.149 15.011 1.00 80.56 206 ALA A CA 1
ATOM 1590 C C . ALA A 1 206 ? -12.691 9.968 14.112 1.00 80.56 206 ALA A C 1
ATOM 1592 O O . ALA A 1 206 ? -12.685 10.114 12.892 1.00 80.56 206 ALA A O 1
ATOM 1593 N N . TYR A 1 207 ? -12.540 8.776 14.697 1.00 85.06 207 TYR A N 1
ATOM 1594 C CA . TYR A 1 207 ? -12.188 7.552 13.984 1.00 85.06 207 TYR A CA 1
ATOM 1595 C C . TYR A 1 207 ? -13.132 7.225 12.823 1.00 85.06 207 TYR A C 1
ATOM 1597 O O . TYR A 1 207 ? -12.683 6.916 11.723 1.00 85.06 207 TYR A O 1
ATOM 1605 N N . ARG A 1 208 ? -14.453 7.341 13.023 1.00 77.19 208 ARG A N 1
ATOM 1606 C CA . ARG A 1 208 ? -15.433 7.085 11.950 1.00 77.19 208 ARG A CA 1
ATOM 1607 C C . ARG A 1 208 ? -15.359 8.098 10.807 1.00 77.19 208 ARG A C 1
ATOM 1609 O O . ARG A 1 208 ? -15.624 7.730 9.667 1.00 77.19 208 ARG A O 1
ATOM 1616 N N . ARG A 1 209 ? -15.001 9.355 11.094 1.00 71.88 209 ARG A N 1
ATOM 1617 C CA . ARG A 1 209 ? -14.788 10.383 10.060 1.00 71.88 209 ARG A CA 1
ATOM 1618 C C . ARG A 1 209 ? -13.488 10.133 9.300 1.00 71.88 209 ARG A C 1
ATOM 1620 O O . ARG A 1 209 ? -13.466 10.231 8.077 1.00 71.88 209 ARG A O 1
ATOM 1627 N N . GLU A 1 210 ? -12.429 9.763 10.017 1.00 67.25 210 GLU A N 1
ATOM 1628 C CA . GLU A 1 210 ? -11.119 9.434 9.448 1.00 67.25 210 GLU A CA 1
ATOM 1629 C C . GLU A 1 210 ? -11.177 8.159 8.586 1.00 67.25 210 GLU A C 1
ATOM 1631 O O . GLU A 1 210 ? -10.608 8.111 7.495 1.00 67.25 210 GLU A O 1
ATOM 1636 N N . GLY A 1 211 ? -11.925 7.144 9.034 1.00 57.66 211 GLY A N 1
ATOM 1637 C CA . GLY A 1 211 ? -12.091 5.854 8.360 1.00 57.66 211 GLY A CA 1
ATOM 1638 C C . GLY A 1 211 ? -12.800 5.929 7.004 1.00 57.66 211 GLY A C 1
ATOM 1639 O O . GLY A 1 211 ? -12.660 5.013 6.199 1.00 57.66 211 GLY A O 1
ATOM 1640 N N . PHE A 1 212 ? -13.503 7.028 6.704 1.00 51.56 212 PHE A N 1
ATOM 1641 C CA . PHE A 1 212 ? -14.124 7.268 5.392 1.00 51.56 212 PHE A CA 1
ATOM 1642 C C . PHE A 1 212 ? -13.171 7.943 4.384 1.00 51.56 212 PHE A C 1
ATOM 1644 O O . PHE A 1 212 ? -13.471 8.042 3.198 1.00 51.56 212 PHE A O 1
ATOM 1651 N N . ARG A 1 213 ? -11.985 8.378 4.828 1.00 61.84 213 ARG A N 1
ATOM 1652 C CA . ARG A 1 213 ? -11.000 9.125 4.030 1.00 61.84 213 ARG A CA 1
ATOM 1653 C C . ARG A 1 213 ? -9.932 8.302 3.265 1.00 61.84 213 ARG A C 1
ATOM 1655 O O . ARG A 1 213 ? -9.211 8.920 2.478 1.00 61.84 213 ARG A O 1
ATOM 1662 N N . PRO A 1 214 ? -9.770 6.963 3.397 1.00 62.94 214 PRO A N 1
ATOM 1663 C CA . PRO A 1 214 ? -8.712 6.250 2.680 1.00 62.94 214 PRO A CA 1
ATOM 1664 C C . PRO A 1 214 ? -9.067 5.878 1.233 1.00 62.94 214 PRO A C 1
ATOM 1666 O O . PRO A 1 214 ? -8.184 5.394 0.538 1.00 62.94 214 PRO A O 1
ATOM 1669 N N . TRP A 1 215 ? -10.286 6.142 0.745 1.00 69.62 215 TRP A N 1
ATOM 1670 C CA . TRP A 1 215 ? -10.745 5.698 -0.584 1.00 69.62 215 TRP A CA 1
ATOM 1671 C C . TRP A 1 215 ? -10.066 6.388 -1.773 1.00 69.62 215 TRP A C 1
ATOM 1673 O O . TRP A 1 215 ? -10.102 5.865 -2.881 1.00 69.62 215 TRP A O 1
ATOM 1683 N N . ALA A 1 216 ? -9.405 7.526 -1.556 1.00 72.38 216 ALA A N 1
ATOM 1684 C CA . ALA A 1 216 ? -8.727 8.258 -2.625 1.00 72.38 216 ALA A CA 1
ATOM 1685 C C . ALA A 1 216 ? -7.629 7.425 -3.312 1.00 72.38 216 ALA A C 1
ATOM 1687 O O . ALA A 1 216 ? -7.548 7.400 -4.535 1.00 72.38 216 ALA A O 1
ATOM 1688 N N . VAL A 1 217 ? -6.809 6.710 -2.535 1.00 73.25 217 VAL A N 1
ATOM 1689 C CA . VAL A 1 217 ? -5.723 5.875 -3.074 1.00 73.25 217 VAL A CA 1
ATOM 1690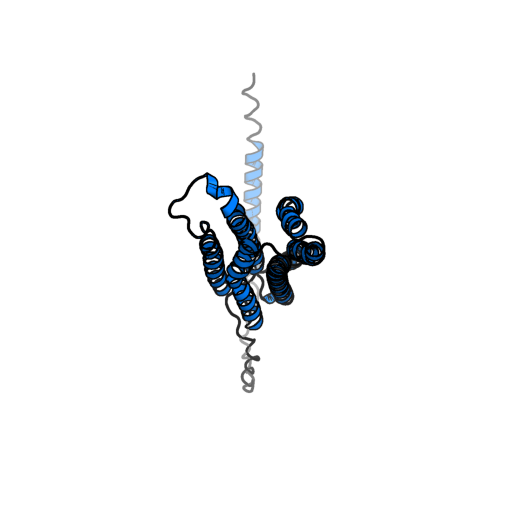 C C . VAL A 1 217 ? -6.250 4.660 -3.858 1.00 73.25 217 VAL A C 1
ATOM 1692 O O . VAL A 1 217 ? -5.889 4.544 -5.028 1.00 73.25 217 VAL A O 1
ATOM 1695 N N . PRO A 1 218 ? -7.126 3.788 -3.309 1.00 78.06 218 PRO A N 1
ATOM 1696 C CA . PRO A 1 218 ? -7.692 2.684 -4.079 1.00 78.06 218 PRO A CA 1
ATOM 1697 C C . PRO A 1 218 ? -8.476 3.168 -5.289 1.00 78.06 218 PRO A C 1
ATOM 1699 O O . PRO A 1 218 ? -8.413 2.506 -6.313 1.00 78.06 218 PRO A O 1
ATOM 1702 N N . ALA A 1 219 ? -9.184 4.300 -5.214 1.00 81.38 219 ALA A N 1
ATOM 1703 C CA . ALA A 1 219 ? -9.906 4.830 -6.365 1.00 81.38 219 ALA A CA 1
ATOM 1704 C C . ALA A 1 219 ? -8.951 5.185 -7.511 1.00 81.38 219 ALA A C 1
ATOM 1706 O O . ALA A 1 219 ? -9.183 4.758 -8.636 1.00 81.38 219 ALA A O 1
ATOM 1707 N N . VAL A 1 220 ? -7.851 5.896 -7.235 1.00 83.25 220 VAL A N 1
ATOM 1708 C CA . VAL A 1 220 ? -6.859 6.243 -8.268 1.00 83.25 220 VAL A CA 1
ATOM 1709 C C . VAL A 1 220 ? -6.257 4.987 -8.906 1.00 83.25 220 VAL A C 1
ATOM 1711 O O . VAL A 1 220 ? -6.222 4.884 -10.130 1.00 83.25 220 VAL A O 1
ATOM 1714 N N . PHE A 1 221 ? -5.843 4.000 -8.106 1.00 83.12 221 PHE A N 1
ATOM 1715 C CA . PHE A 1 221 ? -5.272 2.764 -8.649 1.00 83.12 221 PHE A CA 1
ATOM 1716 C C . PHE A 1 221 ? -6.308 1.891 -9.367 1.00 83.12 221 PHE A C 1
ATOM 1718 O O . PHE A 1 221 ? -6.021 1.375 -10.443 1.00 83.12 221 PHE A O 1
ATOM 1725 N N . ALA A 1 222 ? -7.529 1.771 -8.848 1.00 86.00 222 ALA A N 1
ATOM 1726 C CA . ALA A 1 222 ? -8.596 1.023 -9.508 1.00 86.00 222 ALA A CA 1
ATOM 1727 C C . ALA A 1 222 ? -8.986 1.656 -10.850 1.00 86.00 222 ALA A C 1
ATOM 1729 O O . ALA A 1 222 ? -9.172 0.938 -11.827 1.00 86.00 222 ALA A O 1
ATOM 1730 N N . LEU A 1 223 ? -9.049 2.990 -10.922 1.00 88.06 223 LEU A N 1
ATOM 1731 C CA . LEU A 1 223 ? -9.305 3.720 -12.166 1.00 88.06 223 LEU A CA 1
ATOM 1732 C C . LEU A 1 223 ? -8.143 3.613 -13.160 1.00 88.06 223 LEU A C 1
ATOM 1734 O O . LEU A 1 223 ? -8.376 3.700 -14.360 1.00 88.06 223 LEU A O 1
ATOM 1738 N N . SER A 1 224 ? -6.914 3.367 -12.697 1.00 85.88 224 SER A N 1
ATOM 1739 C CA . SER A 1 224 ? -5.779 3.131 -13.597 1.00 85.88 224 SER A CA 1
ATOM 1740 C C . SER A 1 224 ? -5.836 1.781 -14.320 1.00 85.88 224 SER A C 1
ATOM 1742 O O . SER A 1 224 ? -5.273 1.660 -15.402 1.00 85.88 224 SER A O 1
ATOM 1744 N N . ILE A 1 225 ? -6.560 0.787 -13.785 1.00 86.12 225 ILE A N 1
ATOM 1745 C CA . ILE A 1 225 ? -6.706 -0.536 -14.416 1.00 86.12 225 ILE A CA 1
ATOM 1746 C C . ILE A 1 225 ? -7.338 -0.426 -15.812 1.00 86.12 225 ILE A C 1
ATOM 1748 O O . ILE A 1 225 ? -6.704 -0.885 -16.756 1.00 86.12 225 ILE A O 1
ATOM 1752 N N . PRO A 1 226 ? -8.527 0.181 -16.011 1.00 89.56 226 PRO A N 1
ATOM 1753 C CA . PRO A 1 226 ? -9.085 0.342 -17.353 1.00 89.56 226 PRO A CA 1
ATOM 1754 C C . PRO A 1 226 ? -8.235 1.260 -18.243 1.00 89.56 226 PRO A C 1
ATOM 1756 O O . PRO A 1 226 ? -8.190 1.038 -19.448 1.00 89.56 226 PRO A O 1
ATOM 1759 N N . ILE A 1 227 ? -7.521 2.243 -17.678 1.00 86.12 227 ILE A N 1
ATOM 1760 C CA . ILE A 1 227 ? -6.599 3.099 -18.448 1.00 86.12 227 ILE A CA 1
ATOM 1761 C C . ILE A 1 227 ? -5.443 2.266 -19.017 1.00 86.12 227 ILE A C 1
ATOM 1763 O O . ILE A 1 227 ? -5.079 2.455 -20.172 1.00 86.12 227 ILE A O 1
ATOM 1767 N N . ALA A 1 228 ? -4.934 1.283 -18.267 1.00 84.94 228 ALA A N 1
ATOM 1768 C CA . ALA A 1 228 ? -3.847 0.414 -18.721 1.00 84.94 228 ALA A CA 1
ATOM 1769 C C . ALA A 1 228 ? -4.221 -0.436 -19.950 1.00 84.94 228 ALA A C 1
ATOM 1771 O O . ALA A 1 228 ? -3.338 -0.865 -20.688 1.00 84.94 228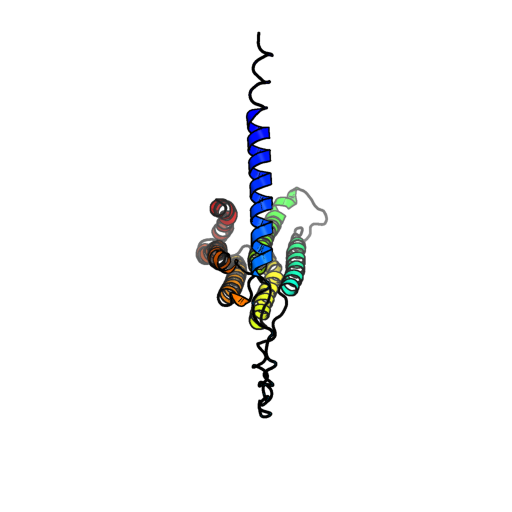 ALA A O 1
ATOM 1772 N N . TRP A 1 229 ? -5.517 -0.680 -20.190 1.00 86.06 229 TRP A N 1
ATOM 1773 C CA . TRP A 1 229 ? -5.991 -1.345 -21.411 1.00 86.06 229 TRP A CA 1
ATOM 1774 C C . TRP A 1 229 ? -5.938 -0.447 -22.646 1.00 86.06 229 TRP A C 1
ATOM 1776 O O . TRP A 1 229 ? -5.888 -0.968 -23.757 1.00 86.06 229 TRP A O 1
ATOM 1786 N N . LEU A 1 230 ? -5.969 0.872 -22.455 1.00 89.00 230 LEU A N 1
ATOM 1787 C CA . LEU A 1 230 ? -5.773 1.841 -23.528 1.00 89.00 230 LEU A CA 1
ATOM 1788 C C . LEU A 1 230 ? -4.278 2.034 -23.772 1.00 89.00 230 LEU A C 1
ATOM 1790 O O . LEU A 1 230 ? -3.827 1.916 -24.906 1.00 89.00 230 LEU A O 1
ATOM 1794 N N . ASP A 1 231 ? -3.534 2.311 -22.700 1.00 86.38 231 ASP A N 1
ATOM 1795 C CA . ASP A 1 231 ? -2.100 2.571 -22.739 1.00 86.38 231 ASP A CA 1
ATOM 1796 C C . ASP A 1 231 ? -1.485 2.468 -21.317 1.00 86.38 231 ASP A C 1
ATOM 1798 O O . ASP A 1 231 ? -1.905 3.193 -20.401 1.00 86.38 231 ASP A O 1
ATOM 1802 N N . PRO A 1 232 ? -0.503 1.574 -21.099 1.00 83.25 232 PRO A N 1
ATOM 1803 C CA . PRO A 1 232 ? 0.201 1.433 -19.824 1.00 83.25 232 PRO A CA 1
ATOM 1804 C C . PRO A 1 232 ? 0.909 2.713 -19.353 1.00 83.25 232 PRO A C 1
ATOM 1806 O O . PRO A 1 232 ? 0.912 2.994 -18.152 1.00 83.25 232 PRO A O 1
ATOM 1809 N N . ASP A 1 233 ? 1.451 3.522 -20.266 1.00 84.56 233 ASP A N 1
ATOM 1810 C CA . ASP A 1 233 ? 2.194 4.739 -19.928 1.00 84.56 233 ASP A CA 1
ATOM 1811 C C . ASP A 1 233 ? 1.260 5.808 -19.362 1.00 84.56 233 ASP A C 1
ATOM 1813 O O . ASP A 1 233 ? 1.559 6.433 -18.338 1.00 84.56 233 ASP A O 1
ATOM 1817 N N . TRP A 1 234 ? 0.073 5.962 -19.957 1.00 84.75 234 TRP A N 1
ATOM 1818 C CA . TRP A 1 234 ? -0.964 6.850 -19.425 1.00 84.75 234 TRP A CA 1
ATOM 1819 C C . TRP A 1 234 ? -1.461 6.394 -18.050 1.00 84.75 234 TRP A C 1
ATOM 1821 O O . TRP A 1 234 ? -1.719 7.234 -17.183 1.00 84.75 234 TRP A O 1
ATOM 1831 N N . ALA A 1 235 ? -1.559 5.084 -17.812 1.00 81.81 235 ALA A N 1
ATOM 1832 C CA . ALA A 1 235 ? -1.932 4.550 -16.504 1.00 81.81 235 ALA A CA 1
ATOM 1833 C C . ALA A 1 235 ? -0.868 4.844 -15.433 1.00 81.81 235 ALA A C 1
ATOM 1835 O O . ALA A 1 235 ? -1.218 5.261 -14.327 1.00 81.81 235 ALA A O 1
ATOM 1836 N N . MET A 1 236 ? 0.420 4.699 -15.761 1.00 82.38 236 MET A N 1
ATOM 1837 C CA . MET A 1 236 ? 1.522 5.058 -14.861 1.00 82.38 236 MET A CA 1
ATOM 1838 C C . MET A 1 236 ? 1.568 6.568 -14.591 1.00 82.38 236 MET A C 1
ATOM 1840 O O . MET A 1 236 ? 1.684 6.991 -13.438 1.00 82.38 236 MET A O 1
ATOM 1844 N N . ALA A 1 237 ? 1.401 7.397 -15.628 1.00 82.62 237 ALA A N 1
ATOM 1845 C CA . ALA A 1 237 ? 1.339 8.852 -15.489 1.00 82.62 237 ALA A CA 1
ATOM 1846 C C . ALA A 1 237 ? 0.167 9.294 -14.595 1.00 82.62 237 ALA A C 1
ATOM 1848 O O . ALA A 1 237 ? 0.304 10.227 -13.800 1.00 82.62 237 ALA A O 1
ATOM 1849 N N . PHE A 1 238 ? -0.967 8.590 -14.659 1.00 84.19 238 PHE A N 1
ATOM 1850 C CA . PHE A 1 238 ? -2.137 8.854 -13.822 1.00 84.19 238 PHE A CA 1
ATOM 1851 C C . PHE A 1 238 ? -1.836 8.724 -12.321 1.00 84.19 238 PHE A C 1
ATOM 1853 O O . PHE A 1 238 ? -2.396 9.466 -11.511 1.00 84.19 238 PHE A O 1
ATOM 1860 N N . TRP A 1 239 ? -0.908 7.850 -11.919 1.00 80.75 239 TRP A N 1
ATOM 1861 C CA . TRP A 1 239 ? -0.530 7.702 -10.509 1.00 80.75 239 TRP A CA 1
ATOM 1862 C C . TRP A 1 239 ? 0.148 8.949 -9.930 1.00 80.75 239 TRP A C 1
ATOM 1864 O O . TRP A 1 239 ? 0.055 9.184 -8.722 1.00 80.75 239 TRP A O 1
ATOM 1874 N N . LEU A 1 240 ? 0.748 9.808 -10.764 1.00 79.31 240 LEU A N 1
ATOM 1875 C CA . LEU A 1 240 ? 1.329 11.081 -10.317 1.00 79.31 240 LEU A CA 1
ATOM 1876 C C . LEU A 1 240 ? 0.278 12.024 -9.712 1.00 79.31 240 LEU A C 1
ATOM 1878 O O . LEU A 1 240 ? 0.621 12.865 -8.880 1.00 79.31 240 LEU A O 1
ATOM 1882 N N . LEU A 1 241 ? -1.011 11.842 -10.034 1.00 76.19 241 LEU A N 1
ATOM 1883 C CA . LEU A 1 241 ? -2.117 12.597 -9.435 1.00 76.19 241 LEU A CA 1
ATOM 1884 C C . LEU A 1 241 ? -2.270 12.362 -7.926 1.00 76.19 241 LEU A C 1
ATOM 1886 O O . LEU A 1 241 ? -2.879 13.187 -7.243 1.00 76.19 241 LEU A O 1
ATOM 1890 N N . LEU A 1 242 ? -1.682 11.299 -7.367 1.00 71.69 242 LEU A N 1
ATOM 1891 C CA . LEU A 1 242 ? -1.678 11.065 -5.920 1.00 71.69 242 LEU A CA 1
ATOM 1892 C C . LEU A 1 242 ? -0.982 12.190 -5.145 1.00 71.69 242 LEU A C 1
ATOM 1894 O O . LEU A 1 242 ? -1.374 12.477 -4.011 1.00 71.69 242 LEU A O 1
ATOM 1898 N N . VAL A 1 243 ? 0.009 12.852 -5.750 1.00 73.81 243 VAL A N 1
ATOM 1899 C CA . VAL A 1 243 ? 0.739 13.967 -5.133 1.00 73.81 243 VAL A CA 1
ATOM 1900 C C . VAL A 1 243 ? -0.171 15.191 -4.936 1.00 73.81 243 VAL A C 1
ATOM 1902 O O . VAL A 1 243 ? -0.393 15.573 -3.781 1.00 73.81 243 VAL A O 1
ATOM 1905 N N . PRO A 1 244 ? -0.768 15.795 -5.987 1.00 75.12 244 PRO A N 1
ATOM 1906 C CA . PRO A 1 244 ? -1.673 16.928 -5.818 1.00 75.12 244 PRO A CA 1
ATOM 1907 C C . PRO A 1 244 ? -2.954 16.548 -5.069 1.00 75.12 244 PRO A C 1
ATOM 1909 O O . PRO A 1 244 ? -3.414 17.332 -4.240 1.00 75.12 244 PRO A O 1
ATOM 1912 N N . LEU A 1 245 ? -3.498 15.342 -5.271 1.00 72.88 245 LEU A N 1
ATOM 1913 C CA . LEU A 1 245 ? -4.676 14.874 -4.535 1.00 72.88 245 LEU A CA 1
ATOM 1914 C C . LEU A 1 245 ? -4.393 14.783 -3.029 1.00 72.88 245 LEU A C 1
ATOM 1916 O O . LEU A 1 245 ? -5.207 15.201 -2.205 1.00 72.88 245 LEU A O 1
ATOM 1920 N N . GLY A 1 246 ? -3.205 14.302 -2.656 1.00 65.75 246 GLY A N 1
ATOM 1921 C CA . GLY A 1 246 ? -2.749 14.268 -1.272 1.00 65.75 246 GLY A CA 1
ATOM 1922 C C . GLY A 1 246 ? -2.598 15.657 -0.646 1.00 65.75 246 GLY A C 1
ATOM 1923 O O . GLY A 1 246 ? -2.879 15.809 0.542 1.00 65.75 246 GLY A O 1
ATOM 1924 N N . LEU A 1 247 ? -2.190 16.668 -1.421 1.00 71.50 247 LEU A N 1
ATOM 1925 C CA . LEU A 1 247 ? -2.104 18.063 -0.973 1.00 71.50 2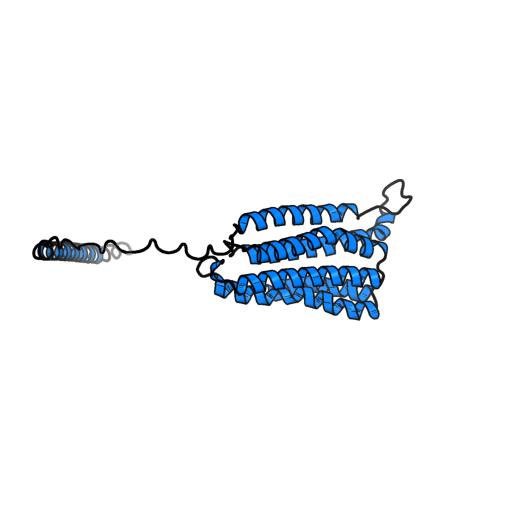47 LEU A CA 1
ATOM 1926 C C . LEU A 1 247 ? -3.486 18.715 -0.848 1.00 71.50 247 LEU A C 1
ATOM 1928 O O . LEU A 1 247 ? -3.741 19.415 0.130 1.00 71.50 247 LEU A O 1
ATOM 1932 N N . ALA A 1 248 ? -4.380 18.458 -1.802 1.00 71.75 248 ALA A N 1
ATOM 1933 C CA . ALA A 1 248 ? -5.736 18.996 -1.810 1.00 71.75 248 ALA A CA 1
ATOM 1934 C C . ALA A 1 248 ? -6.559 18.471 -0.628 1.00 71.75 248 ALA A C 1
ATOM 1936 O O . ALA A 1 248 ? -7.193 19.251 0.068 1.00 71.75 248 ALA A O 1
ATOM 1937 N N . LEU A 1 249 ? -6.472 17.169 -0.335 1.00 67.56 249 LEU A N 1
ATOM 1938 C CA . LEU A 1 249 ? -7.186 16.556 0.789 1.00 67.56 249 LEU A CA 1
ATOM 1939 C C . LEU A 1 249 ? -6.653 17.002 2.163 1.00 67.56 249 LEU A C 1
ATOM 1941 O O . LEU A 1 249 ? -7.296 16.742 3.177 1.00 67.56 249 LEU A O 1
ATOM 1945 N N . ARG A 1 250 ? -5.461 17.612 2.240 1.00 62.66 250 ARG A N 1
ATOM 1946 C CA . ARG A 1 250 ? -4.896 18.159 3.490 1.00 62.66 250 ARG A CA 1
ATOM 1947 C C . ARG A 1 250 ? -5.436 19.550 3.847 1.00 62.66 250 ARG A C 1
ATOM 1949 O O . ARG A 1 250 ? -5.206 19.963 4.980 1.00 62.66 250 ARG A O 1
ATOM 1956 N N . ARG A 1 251 ? -6.084 20.246 2.911 1.00 49.69 251 ARG A N 1
ATOM 1957 C CA . ARG A 1 251 ? -6.782 21.519 3.146 1.00 49.69 251 ARG A CA 1
ATOM 1958 C C . ARG A 1 251 ? -8.215 21.263 3.601 1.00 49.69 251 ARG A C 1
ATOM 1960 O O . ARG A 1 251 ? -8.735 22.145 4.312 1.00 49.69 251 ARG A O 1
#

Sequence (251 aa):
MALHLVRLAGAGDRARARARARARTRARARGSRRRAAHGAPVLRSRSRPMNASPPHPRPEGRPLFGAERMAALSDGVFSIAATLLVLDVRLPAGADEFRWAQLPAVAPHLLGYVISFLVIARMWIAQHRLLQPVERLDARALWLGLLFLMLVAFVPFPTSVLAEHGNRDAVVLYAMTIVALSLLLSAFGAYVARHPEWLREGEGGAYRREGFRPWAVPAVFALSIPIAWLDPDWAMAFWLLLVPLGLALRR

pLDDT: mean 80.91, std 15.55, range [46.25, 98.38]

Radius of gyration: 33.02 Å; chains: 1; bounding box: 60×86×89 Å